Protein AF-A0A7J8G0J1-F1 (afdb_monomer)

Foldseek 3Di:
DDDDDDDDPPPVVVVVVVVVVVVVVVVVVVVVCVVVVVVVVVVVVVVVVVVVVVVVVVVVVVVVVVVVVVVVVVVVVVVVVVVVVVVVVVVVVVVVVVVVVVVVVVVVVVVVVVVVVVVVVVVVVVVVVVVVVVVVVVVVVVVVVVVVVVVVVVVVVVVCVVVVVVCVVPDDDDDDDDDDDDPDPDWDKDKDWDFDDDPRDTPDIDIDIDTDDDDDPDDDDD

Organism: Molossus molossus (NCBI:txid27622)

Secondary structure (DSSP, 8-state):
----------HHHHHHHHHHHHHHHHHHHHHHHHHHHHHHHHHHHHHHHHHHHHHHHHHHHHHHHHHHHHHHHHHHHHHHHHHHHHHHHHHHHHHHHHHHHHHHHHHHHHHHHHHHHHHHHHHHHHHHHHHHHHHHHHHHHHHHHHHHHHHHHHHHHHHHHHHHHHHTS----PPPP-PPPP------EEEEEEEEEETTEEEEEEEEEEE-----------

Structure (mmCIF, N/CA/C/O backbone):
data_AF-A0A7J8G0J1-F1
#
_entry.id   AF-A0A7J8G0J1-F1
#
loop_
_atom_site.group_PDB
_atom_site.id
_atom_site.type_symbol
_atom_site.label_atom_id
_atom_site.label_alt_id
_atom_site.label_comp_id
_atom_site.label_asym_id
_atom_site.label_entity_id
_atom_site.label_seq_id
_atom_site.pdbx_PDB_ins_code
_atom_site.Cartn_x
_atom_site.Cartn_y
_atom_site.Cartn_z
_atom_site.occupancy
_atom_site.B_iso_or_equiv
_atom_site.auth_seq_id
_atom_site.auth_comp_id
_atom_site.auth_asym_id
_atom_site.auth_atom_id
_atom_site.pdbx_PDB_model_num
ATOM 1 N N . MET A 1 1 ? -85.995 9.131 123.105 1.00 37.47 1 MET A N 1
ATOM 2 C CA . MET A 1 1 ? -85.412 7.835 122.696 1.00 37.47 1 MET A CA 1
ATOM 3 C C . MET A 1 1 ? -84.127 8.1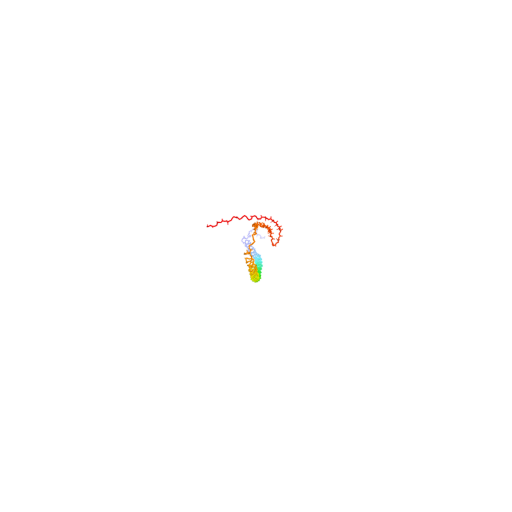39 121.931 1.00 37.47 1 MET A C 1
ATOM 5 O O . MET A 1 1 ? -84.217 8.8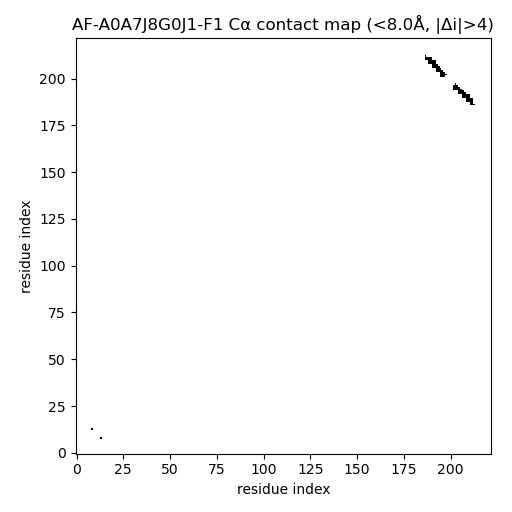74 120.963 1.00 37.47 1 MET A O 1
ATOM 9 N N . CYS A 1 2 ? -82.982 7.711 122.488 1.00 35.28 2 CYS A N 1
ATOM 10 C CA . CYS A 1 2 ? -81.572 7.755 122.026 1.00 35.28 2 CYS A CA 1
ATOM 11 C C . CYS A 1 2 ? -81.204 8.802 120.945 1.00 35.28 2 CYS A C 1
ATOM 13 O O . CYS A 1 2 ? -81.575 8.645 119.792 1.00 35.28 2 CYS A O 1
ATOM 15 N N . ALA A 1 3 ? -80.580 9.948 121.242 1.00 38.44 3 ALA A N 1
ATOM 16 C CA . ALA A 1 3 ? -79.236 10.185 121.807 1.00 38.44 3 ALA A CA 1
ATOM 17 C C . ALA A 1 3 ? -78.079 9.699 120.907 1.00 38.44 3 ALA A C 1
ATOM 19 O O . ALA A 1 3 ? -77.829 8.502 120.849 1.00 38.44 3 ALA A O 1
ATOM 20 N N . ALA A 1 4 ? -77.398 10.655 120.256 1.00 41.34 4 ALA A N 1
ATOM 21 C CA . ALA A 1 4 ? -75.957 10.721 119.933 1.00 41.34 4 ALA A CA 1
ATOM 22 C C . ALA A 1 4 ? -75.743 11.588 118.678 1.00 41.34 4 ALA A C 1
ATOM 24 O O . ALA A 1 4 ? -75.351 11.124 117.612 1.00 41.34 4 ALA A O 1
ATOM 25 N N . ASN A 1 5 ? -76.044 12.879 118.818 1.00 49.56 5 ASN A N 1
ATOM 26 C CA . ASN A 1 5 ? -75.556 13.899 117.906 1.00 49.56 5 ASN A CA 1
ATOM 27 C C . ASN A 1 5 ? -74.146 14.242 118.392 1.00 49.56 5 ASN A C 1
ATOM 29 O O . ASN A 1 5 ? -74.006 14.897 119.420 1.00 49.56 5 ASN A O 1
ATOM 33 N N . SER A 1 6 ? -73.143 13.668 117.733 1.00 47.25 6 SER A N 1
ATOM 34 C CA . SER A 1 6 ? -71.712 13.988 117.781 1.00 47.25 6 SER A CA 1
ATOM 35 C C . SER A 1 6 ? -70.915 12.700 117.628 1.00 47.25 6 SER A C 1
ATOM 37 O O . SER A 1 6 ? -71.212 11.681 118.254 1.00 47.25 6 SER A O 1
ATOM 39 N N . THR A 1 7 ? -69.784 12.863 116.951 1.00 41.44 7 THR A N 1
ATOM 40 C CA . THR A 1 7 ? -68.557 12.079 117.092 1.00 41.44 7 THR A CA 1
ATOM 41 C C . THR A 1 7 ? -68.361 11.029 116.004 1.00 41.44 7 THR A C 1
ATOM 43 O O . THR A 1 7 ? -68.908 9.933 116.028 1.00 41.44 7 THR A O 1
ATOM 46 N N . PHE A 1 8 ? -67.432 11.387 115.119 1.00 38.06 8 PHE A N 1
ATOM 47 C CA . PHE A 1 8 ? -66.506 10.470 114.478 1.00 38.06 8 PHE A CA 1
ATOM 48 C C . PHE A 1 8 ? -67.105 9.590 113.375 1.00 38.06 8 PHE A C 1
ATOM 50 O O . PHE A 1 8 ? -67.318 8.390 113.536 1.00 38.06 8 PHE A O 1
ATOM 57 N N . CYS A 1 9 ? -67.090 10.126 112.150 1.00 46.53 9 CYS A N 1
ATOM 58 C CA . CYS A 1 9 ? -66.327 9.375 111.155 1.00 46.53 9 CYS A CA 1
ATOM 59 C C . CYS A 1 9 ? -64.947 9.153 111.775 1.00 46.53 9 CYS A C 1
ATOM 61 O O . CYS A 1 9 ? -64.208 10.115 111.963 1.00 46.53 9 CYS A O 1
ATOM 63 N N . CYS A 1 10 ? -64.641 7.927 112.214 1.00 42.62 10 CYS A N 1
ATOM 64 C CA . CYS A 1 10 ? -63.278 7.584 112.595 1.00 42.62 10 CYS A CA 1
ATOM 65 C C . CYS A 1 10 ? -62.396 8.033 111.420 1.00 42.62 10 CYS A C 1
ATOM 67 O O . CYS A 1 10 ? -62.616 7.492 110.331 1.00 42.62 10 CYS A O 1
AT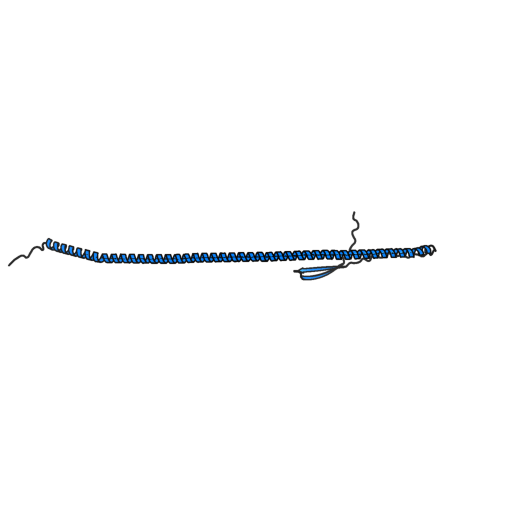OM 69 N N . PRO A 1 11 ? -61.462 8.988 111.598 1.00 54.91 11 PRO A N 1
ATOM 70 C CA . PRO A 1 11 ? -60.628 9.468 110.496 1.00 54.91 11 PRO A CA 1
ATOM 71 C C . PRO A 1 11 ? -59.992 8.275 109.779 1.00 54.91 11 PRO A C 1
ATOM 73 O O . PRO A 1 11 ? -60.150 8.113 108.577 1.00 54.91 11 PRO A O 1
ATOM 76 N N . GLY A 1 12 ? -59.512 7.303 110.562 1.00 56.78 12 GLY A N 1
ATOM 77 C CA . GLY A 1 12 ? -58.958 6.052 110.055 1.00 56.78 12 GLY A CA 1
ATOM 78 C C . GLY A 1 12 ? -59.911 5.161 109.239 1.00 56.78 12 GLY A C 1
ATOM 79 O O . GLY A 1 12 ? -59.434 4.429 108.390 1.00 56.78 12 GLY A O 1
ATOM 80 N N . ARG A 1 13 ? -61.245 5.185 109.421 1.00 61.88 13 ARG A N 1
ATOM 81 C CA . ARG A 1 13 ? -62.178 4.367 108.600 1.00 61.88 13 ARG A CA 1
ATOM 82 C C . ARG A 1 13 ? -62.492 5.035 107.257 1.00 61.88 13 ARG A C 1
ATOM 84 O O . ARG A 1 13 ? -62.821 4.340 106.296 1.00 61.88 13 ARG A O 1
ATOM 91 N N . GLN A 1 14 ? -62.439 6.363 107.204 1.00 63.12 14 GLN A N 1
ATOM 92 C CA . GLN A 1 14 ? -62.589 7.114 105.961 1.00 63.12 14 GLN A CA 1
ATOM 93 C C . GLN A 1 14 ? -61.277 7.089 105.178 1.00 63.12 14 GLN A C 1
ATOM 95 O O . GLN A 1 14 ? -61.285 6.678 104.028 1.00 63.12 14 GLN A O 1
ATOM 100 N N . GLU A 1 15 ? -60.148 7.301 105.854 1.00 69.38 15 GLU A N 1
ATOM 101 C CA . GLU A 1 15 ? -58.805 7.133 105.292 1.00 69.38 15 GLU A CA 1
ATOM 102 C C . GLU A 1 15 ? -58.555 5.707 104.784 1.00 69.38 15 GLU A C 1
ATOM 104 O O . GLU A 1 15 ? -57.988 5.547 103.713 1.00 69.38 15 GLU A O 1
ATOM 109 N N . LEU A 1 16 ? -59.025 4.658 105.478 1.00 71.19 16 LEU A N 1
ATOM 110 C CA . LEU A 1 16 ? -58.933 3.278 104.975 1.00 71.19 16 LEU A CA 1
ATOM 111 C C . LEU A 1 16 ? -59.753 3.058 103.698 1.00 71.19 16 LEU A C 1
ATOM 113 O O . LEU A 1 16 ? -59.307 2.326 102.821 1.00 71.19 16 LEU A O 1
ATOM 117 N N . ARG A 1 17 ? -60.932 3.681 103.573 1.00 74.88 17 ARG A N 1
ATOM 118 C CA . ARG A 1 17 ? -61.727 3.614 102.337 1.00 74.88 17 ARG A CA 1
ATOM 119 C C . ARG A 1 17 ? -61.088 4.416 101.216 1.00 74.88 17 ARG A C 1
ATOM 121 O O . ARG A 1 17 ? -61.026 3.917 100.103 1.00 74.88 17 ARG A O 1
ATOM 128 N N . ASP A 1 18 ? -60.586 5.604 101.512 1.00 77.12 18 ASP A N 1
ATOM 129 C CA . ASP A 1 18 ? -59.933 6.461 100.529 1.00 77.12 18 ASP A CA 1
ATOM 130 C C . ASP A 1 18 ? -58.615 5.835 100.051 1.00 77.12 18 ASP A C 1
ATOM 132 O O . ASP A 1 18 ? -58.328 5.859 98.860 1.00 77.12 18 ASP A O 1
ATOM 136 N N . LEU A 1 19 ? -57.856 5.178 100.939 1.00 77.62 19 LEU A N 1
ATOM 137 C CA . LEU A 1 19 ? -56.681 4.371 100.590 1.00 77.62 19 LEU A CA 1
ATOM 138 C C . LEU A 1 19 ? -57.053 3.127 99.779 1.00 77.62 19 LEU A C 1
ATOM 140 O O . LEU A 1 19 ? -56.333 2.781 98.846 1.00 77.62 19 LEU A O 1
ATOM 144 N N . GLN A 1 20 ? -58.166 2.466 100.102 1.00 77.81 20 GLN A N 1
ATOM 145 C CA . GLN A 1 20 ? -58.636 1.298 99.359 1.00 77.81 20 GLN A CA 1
ATOM 146 C C . GLN A 1 20 ? -59.113 1.676 97.949 1.00 77.81 20 GLN A C 1
ATOM 148 O O . GLN A 1 20 ? -58.714 1.029 96.988 1.00 77.81 20 GLN A O 1
ATOM 153 N N . VAL A 1 21 ? -59.849 2.781 97.807 1.00 80.75 21 VAL A N 1
ATOM 154 C CA . VAL A 1 21 ? -60.240 3.355 96.509 1.00 80.75 21 VAL A CA 1
ATOM 155 C C . VAL A 1 21 ? -59.020 3.873 95.744 1.00 80.75 21 VAL A C 1
ATOM 157 O O . VAL A 1 21 ? -58.945 3.690 94.534 1.00 80.75 21 VAL A O 1
ATOM 160 N N . ASN A 1 22 ? -58.025 4.464 96.414 1.00 79.75 22 ASN A N 1
ATOM 161 C CA . ASN A 1 22 ? -56.767 4.842 95.763 1.00 79.75 22 ASN A CA 1
ATOM 162 C C . ASN A 1 22 ? -55.974 3.625 95.276 1.00 79.75 22 ASN A C 1
ATOM 164 O O . ASN A 1 22 ? -55.383 3.698 94.203 1.00 79.75 22 ASN A O 1
ATOM 168 N N . MET A 1 23 ? -55.952 2.517 96.024 1.00 76.25 23 MET A N 1
ATOM 169 C CA . MET A 1 23 ? -55.319 1.271 95.577 1.00 76.25 23 MET A CA 1
ATOM 170 C C . MET A 1 23 ? -56.063 0.641 94.399 1.00 76.25 23 MET A C 1
ATOM 172 O O . MET A 1 23 ? -55.418 0.206 93.449 1.00 76.25 23 MET A O 1
ATOM 176 N N . GLU A 1 24 ? -57.397 0.613 94.434 1.00 75.38 24 GLU A N 1
ATOM 177 C CA . GLU A 1 24 ? -58.220 0.119 93.324 1.00 75.38 24 GLU A CA 1
ATOM 178 C C . GLU A 1 24 ? -58.044 1.001 92.078 1.00 75.38 24 GLU A C 1
ATOM 180 O O . GLU A 1 24 ? -57.792 0.483 90.994 1.00 75.38 24 GLU A O 1
ATOM 185 N N . ASN A 1 25 ? -58.044 2.329 92.227 1.00 76.75 25 ASN A N 1
ATOM 186 C CA . ASN A 1 25 ? -57.771 3.259 91.128 1.00 76.75 25 ASN A CA 1
ATOM 187 C C . ASN A 1 25 ? -56.332 3.151 90.604 1.00 76.75 25 ASN A C 1
ATOM 189 O O . ASN A 1 25 ? -56.129 3.252 89.397 1.00 76.75 25 ASN A O 1
ATOM 193 N N . GLN A 1 26 ? -55.334 2.921 91.466 1.00 74.19 26 GLN A N 1
ATOM 194 C CA . GLN A 1 26 ? -53.960 2.656 91.021 1.00 74.19 26 GLN A CA 1
ATOM 195 C C . GLN A 1 26 ? -53.852 1.328 90.271 1.00 74.19 26 GLN A C 1
ATOM 197 O O . GLN A 1 26 ? -53.158 1.277 89.260 1.00 74.19 26 GLN A O 1
ATOM 202 N N . GLN A 1 27 ? -54.546 0.272 90.710 1.00 69.12 27 GLN A N 1
ATOM 203 C CA . GLN A 1 27 ? -54.593 -0.996 89.975 1.00 69.12 27 GLN A CA 1
ATOM 204 C C . GLN A 1 27 ? -55.281 -0.843 88.618 1.00 69.12 27 GLN A C 1
ATOM 206 O O . GLN A 1 27 ? -54.758 -1.332 87.621 1.00 69.12 27 GLN A O 1
ATOM 211 N N . VAL A 1 28 ? -56.411 -0.134 88.550 1.00 70.81 28 VAL A N 1
ATOM 212 C CA . VAL A 1 28 ? -57.113 0.127 87.284 1.00 70.81 28 VAL A CA 1
ATOM 213 C C . VAL A 1 28 ? -56.253 0.983 86.352 1.00 70.81 28 VAL A C 1
ATOM 215 O O . VAL A 1 28 ? -56.099 0.620 85.191 1.00 70.81 28 VAL A O 1
ATOM 218 N N . GLN A 1 29 ? -55.596 2.035 86.854 1.00 66.25 29 GLN A N 1
ATOM 219 C CA . GLN A 1 29 ? -54.656 2.833 86.057 1.00 66.25 29 GLN A CA 1
ATOM 220 C C . GLN A 1 29 ? -53.461 2.011 85.571 1.00 66.25 29 GLN A C 1
ATOM 222 O O . GLN A 1 29 ? -53.067 2.149 84.420 1.00 66.25 29 GLN A O 1
ATOM 227 N N . GLN A 1 30 ? -52.885 1.136 86.397 1.00 63.84 30 GLN A N 1
ATOM 228 C CA . GLN A 1 30 ? -51.785 0.269 85.964 1.00 63.84 30 GLN A CA 1
ATOM 229 C C . GLN A 1 30 ? -52.225 -0.715 84.875 1.00 63.84 30 GLN A C 1
ATOM 231 O O . GLN A 1 30 ? -51.492 -0.914 83.909 1.00 63.84 30 GLN A O 1
ATOM 236 N N . VAL A 1 31 ? -53.426 -1.290 84.988 1.00 65.81 31 VAL A N 1
ATOM 237 C CA . VAL A 1 31 ? -53.975 -2.215 83.986 1.00 65.81 31 VAL A CA 1
ATOM 238 C C . VAL A 1 31 ? -54.347 -1.487 82.692 1.00 65.81 31 VAL A C 1
ATOM 240 O O . VAL A 1 31 ? -54.044 -1.996 81.617 1.00 65.81 31 VAL A O 1
ATOM 243 N N . GLU A 1 32 ? -54.942 -0.294 82.757 1.00 60.81 32 GLU A N 1
ATOM 244 C CA . GLU A 1 32 ? -55.257 0.521 81.574 1.00 60.81 32 GLU A CA 1
ATOM 245 C C . GLU A 1 32 ? -53.994 1.037 80.875 1.00 60.81 32 GLU A C 1
ATOM 247 O O . GLU A 1 32 ? -53.902 0.985 79.647 1.00 60.81 32 GLU A O 1
ATOM 252 N N . VAL A 1 33 ? -52.985 1.474 81.632 1.00 64.44 33 VAL A N 1
ATOM 253 C CA . VAL A 1 33 ? -51.685 1.889 81.086 1.00 64.44 33 VAL A CA 1
ATOM 254 C C . VAL A 1 33 ? -50.960 0.692 80.466 1.00 64.44 33 VAL A C 1
ATOM 256 O O . VAL A 1 33 ? -50.474 0.790 79.343 1.00 64.44 33 VAL A O 1
ATOM 259 N N . GLU A 1 34 ? -50.942 -0.481 81.104 1.00 60.62 34 GLU A N 1
ATOM 260 C CA . GLU A 1 34 ? -50.378 -1.680 80.473 1.00 60.62 34 GLU A CA 1
ATOM 261 C C . GLU A 1 34 ? -51.163 -2.136 79.232 1.00 60.62 34 GLU A C 1
ATOM 263 O O . GLU A 1 34 ? -50.556 -2.601 78.263 1.00 60.62 34 GLU A O 1
ATOM 268 N N . ALA A 1 35 ? -52.493 -2.016 79.242 1.00 62.53 35 ALA A N 1
ATOM 269 C CA . ALA A 1 35 ? -53.356 -2.406 78.129 1.00 62.53 35 ALA A CA 1
ATOM 270 C C . ALA A 1 35 ? -53.255 -1.455 76.927 1.00 62.53 35 ALA A C 1
ATOM 272 O O . ALA A 1 35 ? -53.504 -1.887 75.804 1.00 62.53 35 ALA A O 1
ATOM 273 N N . THR A 1 36 ? -52.864 -0.194 77.135 1.00 62.59 36 THR A N 1
ATOM 274 C CA . THR A 1 36 ? -52.710 0.825 76.079 1.00 62.59 36 THR A CA 1
ATOM 275 C C . THR A 1 36 ? -51.271 0.947 75.565 1.00 62.59 36 THR A C 1
ATOM 277 O O . THR A 1 36 ? -51.066 1.057 74.358 1.00 62.59 36 THR A O 1
ATOM 280 N N . VAL A 1 37 ? -50.261 0.804 76.429 1.00 69.81 37 VAL A N 1
ATOM 281 C CA . VAL A 1 37 ? -48.837 0.903 76.047 1.00 69.81 37 VAL A CA 1
ATOM 282 C C . VAL A 1 37 ? -48.356 -0.321 75.251 1.00 69.81 37 VAL A C 1
ATOM 284 O O . VAL A 1 37 ? -47.585 -0.187 74.299 1.00 69.81 37 VAL A O 1
ATOM 287 N N . LYS A 1 38 ? -48.822 -1.535 75.584 1.00 70.38 38 LYS A N 1
ATOM 288 C CA . LYS A 1 38 ? -48.465 -2.771 74.852 1.00 70.38 38 LYS A CA 1
ATOM 289 C C . LYS A 1 38 ? -48.865 -2.744 73.360 1.00 70.38 38 LYS A C 1
ATOM 291 O O . LYS A 1 38 ? -48.012 -3.068 72.523 1.00 70.38 38 LYS A O 1
ATOM 296 N N . PRO A 1 39 ? -50.103 -2.379 72.969 1.00 76.56 39 PRO A N 1
ATOM 297 C CA . PRO A 1 39 ? -50.481 -2.298 71.557 1.00 76.56 39 PRO A CA 1
ATOM 298 C C . PRO A 1 39 ? -49.796 -1.144 70.812 1.00 76.56 39 PRO A C 1
ATOM 300 O O . PRO A 1 39 ? -49.474 -1.318 69.636 1.00 76.56 39 PRO A O 1
ATOM 303 N N . GLU A 1 40 ? -49.509 -0.021 71.478 1.00 80.94 40 GLU A N 1
ATOM 304 C CA . GLU A 1 40 ? -48.803 1.123 70.883 1.00 80.94 40 GLU A CA 1
ATOM 305 C C . GLU A 1 40 ? -47.335 0.790 70.561 1.00 80.94 40 GLU A C 1
ATOM 307 O O . GLU A 1 40 ? -46.885 0.984 69.430 1.00 80.94 40 GLU A O 1
ATOM 312 N N . LEU A 1 41 ? -46.610 0.160 71.493 1.00 87.88 41 LEU A N 1
ATOM 313 C CA . LEU A 1 41 ? -45.246 -0.329 71.249 1.00 87.88 41 LEU A CA 1
ATOM 314 C C . LEU A 1 41 ? -45.208 -1.365 70.114 1.00 87.88 41 LEU A C 1
ATOM 316 O O . LEU A 1 41 ? -44.308 -1.362 69.274 1.00 87.88 41 LEU A O 1
ATOM 320 N N . THR A 1 42 ? -46.210 -2.244 70.060 1.00 89.69 42 THR A N 1
ATOM 321 C CA . THR A 1 42 ? -46.325 -3.258 69.003 1.00 89.69 42 THR A CA 1
ATOM 322 C C . THR A 1 42 ? -46.591 -2.627 67.630 1.00 89.69 42 THR A C 1
ATOM 324 O O . THR A 1 42 ? -46.139 -3.162 66.616 1.00 89.69 42 THR A O 1
ATOM 327 N N . ALA A 1 43 ? -47.315 -1.505 67.573 1.00 90.38 43 ALA A N 1
ATOM 328 C CA . ALA A 1 43 ? -47.511 -0.734 66.346 1.00 90.38 43 ALA A CA 1
ATOM 329 C C . ALA A 1 43 ? -46.211 -0.041 65.907 1.00 90.38 43 ALA A C 1
ATOM 331 O O . ALA A 1 43 ? -45.787 -0.234 64.771 1.00 90.38 43 ALA A O 1
ATOM 332 N N . ALA A 1 44 ? -45.511 0.637 66.822 1.00 92.75 44 ALA A N 1
ATOM 333 C CA . ALA A 1 44 ? -44.226 1.277 66.531 1.00 92.75 44 ALA A CA 1
ATOM 334 C C . ALA A 1 44 ? -43.165 0.278 66.024 1.00 92.75 44 ALA A C 1
ATOM 336 O O . ALA A 1 44 ? -42.451 0.556 65.062 1.00 92.75 44 ALA A O 1
ATOM 337 N N . LEU A 1 45 ? -43.088 -0.923 66.612 1.00 94.62 45 LEU A N 1
ATOM 338 C CA . LEU A 1 45 ? -42.190 -1.988 66.142 1.00 94.62 45 LEU A CA 1
ATOM 339 C C . LEU A 1 45 ? -42.559 -2.507 64.743 1.00 94.62 45 LEU A C 1
ATOM 341 O O . LEU A 1 45 ? -41.665 -2.821 63.954 1.00 94.62 45 LEU A O 1
ATOM 345 N N . ARG A 1 46 ? -43.858 -2.591 64.417 1.00 95.25 46 ARG A N 1
ATOM 346 C CA . ARG A 1 46 ? -44.325 -2.943 63.065 1.00 95.25 46 ARG A CA 1
ATOM 347 C C . ARG A 1 46 ? -43.942 -1.875 62.044 1.00 95.25 46 ARG A C 1
ATOM 349 O O . ARG A 1 46 ? -43.465 -2.234 60.972 1.00 95.25 46 ARG A O 1
ATOM 356 N N . ASP A 1 47 ? -44.074 -0.601 62.393 1.00 95.56 47 ASP A N 1
ATOM 357 C CA . ASP A 1 47 ? -43.706 0.507 61.509 1.00 95.56 47 ASP A CA 1
ATOM 358 C C . ASP A 1 47 ? -42.194 0.569 61.273 1.00 95.56 47 ASP A C 1
ATOM 360 O O . ASP A 1 47 ? -41.756 0.707 60.132 1.00 95.56 47 ASP A O 1
ATOM 364 N N . ILE A 1 48 ? -41.382 0.387 62.321 1.00 96.06 48 ILE A N 1
ATOM 365 C CA . ILE A 1 48 ? -39.920 0.282 62.192 1.00 96.06 48 ILE A CA 1
ATOM 366 C C . ILE A 1 48 ? -39.560 -0.882 61.264 1.00 96.06 48 ILE A C 1
ATOM 368 O O . ILE A 1 48 ? -38.747 -0.718 60.356 1.00 96.06 48 ILE A O 1
ATOM 372 N N . ARG A 1 49 ? -40.188 -2.049 61.447 1.00 96.81 49 ARG A N 1
ATOM 373 C CA . ARG A 1 49 ? -39.964 -3.209 60.578 1.00 96.81 49 ARG A CA 1
ATOM 374 C C . ARG A 1 49 ? -40.325 -2.910 59.122 1.00 96.81 49 ARG A C 1
ATOM 376 O O . ARG A 1 49 ? -39.515 -3.187 58.244 1.00 96.81 49 ARG A O 1
ATOM 383 N N . ALA A 1 50 ? -41.483 -2.303 58.869 1.00 96.75 50 ALA A N 1
ATOM 384 C CA . ALA A 1 50 ? -41.911 -1.931 57.523 1.00 96.75 50 ALA A CA 1
ATOM 385 C C . ALA A 1 50 ? -40.953 -0.917 56.869 1.00 96.75 50 ALA A C 1
ATOM 387 O O . ALA A 1 50 ? -40.641 -1.029 55.683 1.00 96.75 50 ALA A O 1
ATOM 388 N N . GLN A 1 51 ? -40.433 0.046 57.639 1.00 97.50 51 GLN A N 1
ATOM 389 C CA . GLN A 1 51 ? -39.412 0.979 57.157 1.00 97.50 51 GLN A CA 1
ATOM 390 C C . GLN A 1 51 ? -38.112 0.259 56.790 1.00 97.50 51 GLN A C 1
ATOM 392 O O . GLN A 1 51 ? -37.568 0.509 55.716 1.00 97.50 51 GLN A O 1
ATOM 397 N N . TYR A 1 52 ? -37.637 -0.666 57.628 1.00 98.00 52 TYR A N 1
ATOM 398 C CA . TYR A 1 52 ? -36.448 -1.466 57.324 1.00 98.00 52 TYR A CA 1
ATOM 399 C C . TYR A 1 52 ? -36.635 -2.340 56.084 1.00 98.00 52 TYR A C 1
ATOM 401 O O . TYR A 1 52 ? -35.744 -2.386 55.241 1.00 98.00 52 TYR A O 1
ATOM 409 N N . GLU A 1 53 ? -37.784 -2.999 55.945 1.00 97.38 53 GLU A N 1
ATOM 410 C CA . GLU A 1 53 ? -38.106 -3.812 54.769 1.00 97.38 53 GLU A CA 1
ATOM 411 C C . GLU A 1 53 ? -38.150 -2.950 53.495 1.00 97.38 53 GLU A C 1
ATOM 413 O O . GLU A 1 53 ? -37.583 -3.333 52.473 1.00 97.38 53 GLU A O 1
ATOM 418 N N . SER A 1 54 ? -38.722 -1.744 53.571 1.00 98.00 54 SER A N 1
ATOM 419 C CA . SER A 1 54 ? -38.726 -0.771 52.469 1.00 98.00 54 SER A CA 1
ATOM 420 C C . SER A 1 54 ? -37.316 -0.308 52.093 1.00 98.00 54 SER A C 1
ATOM 422 O O . SER A 1 54 ? -36.967 -0.287 50.913 1.00 98.00 54 SER A O 1
ATOM 424 N N . ILE A 1 55 ? -36.476 0.021 53.079 1.00 97.31 55 ILE A N 1
ATOM 425 C CA . ILE A 1 55 ? -35.079 0.419 52.848 1.00 97.31 55 ILE A CA 1
ATOM 426 C C . ILE A 1 55 ? -34.279 -0.743 52.250 1.00 97.31 55 ILE A C 1
ATOM 428 O O . ILE A 1 55 ? -33.524 -0.539 51.304 1.00 97.31 55 ILE A O 1
ATOM 432 N N . ALA A 1 56 ? -34.453 -1.963 52.758 1.00 98.06 56 ALA A N 1
ATOM 433 C CA . ALA A 1 56 ? -33.782 -3.147 52.233 1.00 98.06 56 ALA A CA 1
ATOM 434 C C . ALA A 1 56 ? -34.188 -3.433 50.778 1.00 98.06 56 ALA A C 1
ATOM 436 O O . ALA A 1 56 ? -33.320 -3.701 49.949 1.00 98.06 56 ALA A O 1
ATOM 437 N N . ALA A 1 57 ? -35.480 -3.317 50.454 1.00 97.88 57 ALA A N 1
ATOM 438 C CA . ALA A 1 57 ? -35.979 -3.475 49.091 1.00 97.88 57 ALA A CA 1
ATOM 439 C C . ALA A 1 57 ? -35.415 -2.405 48.142 1.00 97.88 57 ALA A C 1
ATOM 441 O O . ALA A 1 57 ? -34.960 -2.741 47.050 1.00 97.88 57 ALA A O 1
ATOM 442 N N . LYS A 1 58 ? -35.378 -1.136 48.573 1.00 98.19 58 LYS A N 1
ATOM 443 C CA . LYS A 1 58 ? -34.775 -0.039 47.797 1.00 98.19 58 LYS A CA 1
ATOM 444 C C . LYS A 1 58 ? -33.283 -0.252 47.568 1.00 98.19 58 LYS A C 1
ATOM 446 O O . LYS A 1 58 ? -32.845 -0.203 46.428 1.00 98.19 58 LYS A O 1
ATOM 451 N N . ASN A 1 59 ? -32.525 -0.581 48.615 1.00 97.81 59 ASN A N 1
ATOM 452 C CA . ASN A 1 59 ? -31.095 -0.877 48.498 1.00 97.81 59 ASN A CA 1
ATOM 453 C C . ASN A 1 59 ? -30.825 -2.039 47.531 1.00 97.81 59 ASN A C 1
ATOM 455 O O . ASN A 1 59 ? -29.858 -1.991 46.774 1.00 97.81 59 ASN A O 1
ATOM 459 N N . LEU A 1 60 ? -31.666 -3.081 47.542 1.00 98.25 60 LEU A N 1
ATOM 460 C CA . LEU A 1 60 ? -31.540 -4.196 46.604 1.00 98.25 60 LEU A CA 1
ATOM 461 C C . LEU A 1 60 ? -31.797 -3.746 45.160 1.00 98.25 60 LEU A C 1
ATOM 463 O O . LEU A 1 60 ? -31.001 -4.065 44.279 1.00 98.25 60 LEU A O 1
ATOM 467 N N . GLN A 1 61 ? -32.868 -2.985 44.923 1.00 98.31 61 GLN A N 1
ATOM 468 C CA . GLN A 1 61 ? -33.194 -2.461 43.597 1.00 98.31 61 GLN A CA 1
ATOM 469 C C . GLN A 1 61 ? -32.093 -1.529 43.071 1.00 98.31 61 GLN A C 1
ATOM 471 O O . GLN A 1 61 ? -31.643 -1.692 41.939 1.00 98.31 61 GLN A O 1
ATOM 476 N N . GLU A 1 62 ? -31.618 -0.597 43.897 1.00 98.25 62 GLU A N 1
ATOM 477 C CA . GLU A 1 62 ? -30.530 0.321 43.549 1.00 98.25 62 GLU A CA 1
ATOM 478 C C . GLU A 1 62 ? -29.241 -0.443 43.224 1.00 98.25 62 GLU A C 1
ATOM 480 O O . GLU A 1 62 ? -28.572 -0.134 42.238 1.00 98.25 62 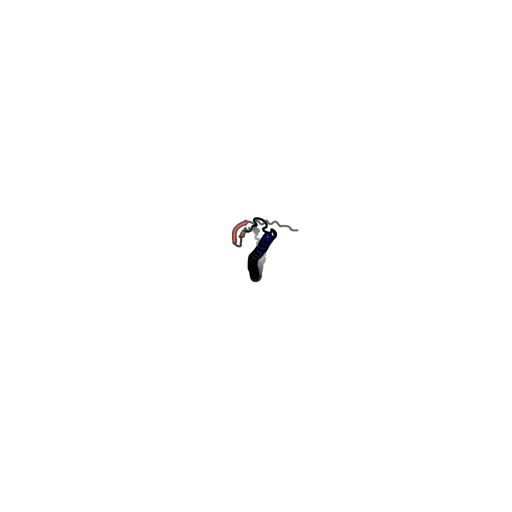GLU A O 1
ATOM 485 N N . ALA A 1 63 ? -28.912 -1.485 43.995 1.00 98.19 63 ALA A N 1
ATOM 486 C CA . ALA A 1 63 ? -27.770 -2.342 43.703 1.00 98.19 63 ALA A CA 1
ATOM 487 C C . ALA A 1 63 ? -27.941 -3.077 42.366 1.00 98.19 63 ALA A C 1
ATOM 489 O O . ALA A 1 63 ? -27.010 -3.101 41.562 1.00 98.19 63 ALA A O 1
ATOM 490 N N . GLU A 1 64 ? -29.114 -3.652 42.090 1.00 98.25 64 GLU A N 1
ATOM 491 C CA . GLU A 1 64 ? -29.388 -4.311 40.810 1.00 98.25 64 GLU A CA 1
ATOM 492 C C . GLU A 1 64 ? -29.282 -3.355 39.622 1.00 98.25 64 GLU A C 1
ATOM 494 O O . GLU A 1 64 ? -28.673 -3.701 38.610 1.00 98.25 64 GLU A O 1
ATOM 499 N N . GLU A 1 65 ? -29.877 -2.168 39.719 1.00 98.38 65 GLU A N 1
ATOM 500 C CA . GLU A 1 65 ? -29.815 -1.141 38.678 1.00 98.38 65 GLU A CA 1
ATOM 501 C C . GLU A 1 65 ? -28.375 -0.676 38.456 1.00 98.38 65 GLU A C 1
ATOM 503 O O . GLU A 1 65 ? -27.917 -0.602 37.312 1.00 98.38 65 GLU A O 1
ATOM 508 N N . TRP A 1 66 ? -27.625 -0.467 39.539 1.00 98.25 66 TRP A N 1
ATOM 509 C CA . TRP A 1 66 ? -26.211 -0.121 39.475 1.00 98.25 66 TRP A CA 1
ATOM 510 C C . TRP A 1 66 ? -25.384 -1.216 38.792 1.00 98.25 66 TRP A C 1
ATOM 512 O O . TRP A 1 66 ? -24.606 -0.922 37.882 1.00 98.25 66 TRP A O 1
ATOM 522 N N . TYR A 1 67 ? -25.586 -2.488 39.156 1.00 98.44 67 TYR A N 1
ATOM 523 C CA . TYR A 1 67 ? -24.902 -3.615 38.516 1.00 98.44 67 TYR A CA 1
ATOM 524 C C . TYR A 1 67 ? -25.291 -3.768 37.044 1.00 98.44 67 TYR A C 1
ATOM 526 O O . TYR A 1 67 ? -24.412 -4.004 36.214 1.00 98.44 67 TYR A O 1
ATOM 534 N N . LYS A 1 68 ? -26.573 -3.602 36.694 1.00 98.62 68 LYS A N 1
ATOM 535 C CA . LYS A 1 68 ? -27.050 -3.637 35.301 1.00 98.62 68 LYS A CA 1
ATOM 536 C C . LYS A 1 68 ? -26.392 -2.539 34.472 1.00 98.62 68 LYS A C 1
ATOM 538 O O . LYS A 1 68 ? -25.858 -2.837 33.407 1.00 98.62 68 LYS A O 1
ATOM 543 N N . SER A 1 69 ? -26.364 -1.304 34.979 1.00 98.56 69 SER A N 1
ATOM 544 C CA . SER A 1 69 ? -25.686 -0.186 34.315 1.00 98.56 69 SER A CA 1
ATOM 545 C C . SER A 1 69 ? -24.195 -0.467 34.156 1.00 98.56 69 SER A C 1
ATOM 547 O O . SER A 1 69 ? -23.654 -0.331 33.063 1.00 98.56 69 SER A O 1
ATOM 549 N N . LYS A 1 70 ? -23.525 -0.938 35.217 1.00 98.56 70 LYS A N 1
ATOM 550 C CA . LYS A 1 70 ? -22.087 -1.215 35.170 1.00 98.56 70 LYS A CA 1
ATOM 551 C C . LYS A 1 70 ? -21.743 -2.327 34.184 1.00 98.56 70 LYS A C 1
ATOM 553 O O . LYS A 1 70 ? -20.731 -2.245 33.489 1.00 98.56 70 LYS A O 1
ATOM 558 N N . TYR A 1 71 ? -22.575 -3.362 34.127 1.00 98.50 71 TYR A N 1
ATOM 559 C CA . TYR A 1 71 ? -22.427 -4.442 33.165 1.00 98.50 71 TYR A CA 1
ATOM 560 C C . TYR A 1 71 ? -22.633 -3.947 31.732 1.00 98.50 71 TYR A C 1
ATOM 562 O O . TYR A 1 71 ? -21.824 -4.274 30.865 1.00 98.50 71 TYR A O 1
ATOM 570 N N . ALA A 1 72 ? -23.662 -3.128 31.493 1.00 98.56 72 ALA A N 1
ATOM 571 C CA . ALA A 1 72 ? -23.908 -2.521 30.189 1.00 98.56 72 ALA A CA 1
ATOM 572 C C . ALA A 1 72 ? -22.709 -1.676 29.731 1.00 98.56 72 ALA A C 1
ATOM 574 O O . ALA A 1 72 ? -22.207 -1.892 28.632 1.00 98.56 72 ALA A O 1
ATOM 575 N N . ASP A 1 73 ? -22.163 -0.819 30.600 1.00 98.44 73 ASP A N 1
ATOM 576 C CA . ASP A 1 73 ? -20.988 0.004 30.288 1.00 98.44 73 ASP A CA 1
ATOM 577 C C . ASP A 1 73 ? -19.762 -0.841 29.912 1.00 98.44 73 ASP A C 1
ATOM 579 O O . ASP A 1 73 ? -19.048 -0.534 28.953 1.00 98.44 73 ASP A O 1
ATOM 583 N N . LEU A 1 74 ? -19.502 -1.915 30.667 1.00 98.50 74 LEU A N 1
ATOM 584 C CA . LEU A 1 74 ? -18.387 -2.826 30.399 1.00 98.50 74 LEU A CA 1
ATOM 585 C C . LEU A 1 74 ? -18.592 -3.609 29.099 1.00 98.50 74 LEU A C 1
ATOM 587 O O . LEU A 1 74 ? -17.642 -3.771 28.333 1.00 98.50 74 LEU A O 1
ATOM 591 N N . SER A 1 75 ? -19.816 -4.071 28.838 1.00 98.44 75 SER A N 1
ATOM 592 C CA . SER A 1 75 ? -20.168 -4.777 27.604 1.00 98.44 75 SER A CA 1
ATOM 593 C C . SER A 1 75 ? -20.005 -3.868 26.388 1.00 98.44 75 SER A C 1
ATOM 595 O O . SER A 1 75 ? -19.337 -4.231 25.420 1.00 98.44 75 SER A O 1
ATOM 597 N N . ASP A 1 76 ? -20.509 -2.640 26.472 1.00 98.62 76 ASP A N 1
ATOM 598 C CA . ASP A 1 76 ? -20.362 -1.631 25.433 1.00 98.62 76 ASP A CA 1
ATOM 599 C C . ASP A 1 76 ? -18.893 -1.268 25.187 1.00 98.62 76 ASP A C 1
ATOM 601 O O . ASP A 1 76 ? -18.459 -1.154 24.039 1.00 98.62 76 ASP A O 1
ATOM 605 N N . ALA A 1 77 ? -18.099 -1.095 26.247 1.00 98.38 77 ALA A N 1
ATOM 606 C CA . ALA A 1 77 ? -16.668 -0.834 26.125 1.00 98.38 77 ALA A CA 1
ATOM 607 C C . ALA A 1 77 ? -15.928 -2.001 25.448 1.00 98.38 77 ALA A C 1
ATOM 609 O O . ALA A 1 77 ? -15.098 -1.766 24.566 1.00 98.38 77 ALA A O 1
ATOM 610 N N . ALA A 1 78 ? -16.256 -3.247 25.803 1.00 98.62 78 ALA A N 1
ATOM 611 C CA . ALA A 1 78 ? -15.700 -4.434 25.161 1.00 98.62 78 ALA A CA 1
ATOM 612 C C . ALA A 1 78 ? -16.078 -4.501 23.673 1.00 98.62 78 ALA A C 1
ATOM 614 O O . ALA A 1 78 ? -15.208 -4.720 22.831 1.00 98.62 78 ALA A O 1
ATOM 615 N N . ASN A 1 79 ? -17.340 -4.229 23.329 1.00 98.50 79 ASN A N 1
ATOM 616 C CA . ASN A 1 79 ? -17.813 -4.201 21.943 1.00 98.50 79 ASN A CA 1
ATOM 617 C C . ASN A 1 79 ? -17.096 -3.124 21.116 1.00 98.50 79 ASN A C 1
ATOM 619 O O . ASN A 1 79 ? -16.637 -3.403 20.007 1.00 98.50 79 ASN A O 1
ATOM 623 N N . ARG A 1 80 ? -16.922 -1.913 21.665 1.00 98.56 80 ARG A N 1
ATOM 624 C CA . ARG A 1 80 ? -16.152 -0.840 21.009 1.00 98.56 80 ARG A CA 1
ATOM 625 C C . ARG A 1 80 ? -14.693 -1.237 20.796 1.00 98.56 80 ARG A C 1
ATOM 627 O O . ARG A 1 80 ? -14.148 -0.977 19.728 1.00 98.56 80 ARG A O 1
ATOM 634 N N . ASN A 1 81 ? -14.066 -1.886 21.778 1.00 98.50 81 ASN A N 1
ATOM 635 C CA . ASN A 1 81 ? -12.689 -2.363 21.648 1.00 98.50 81 ASN A CA 1
ATOM 636 C C . ASN A 1 81 ? -12.563 -3.453 20.570 1.00 98.50 81 ASN A C 1
ATOM 638 O O . ASN A 1 81 ? -11.664 -3.392 19.733 1.00 98.50 81 ASN A O 1
ATOM 642 N N . HIS A 1 82 ? -13.500 -4.405 20.538 1.00 98.69 82 HIS A N 1
ATOM 643 C CA . HIS A 1 82 ? -13.558 -5.437 19.504 1.00 98.69 82 HIS A CA 1
ATOM 644 C C . HIS A 1 82 ? -13.720 -4.847 18.102 1.00 98.69 82 HIS A C 1
ATOM 646 O O . HIS A 1 82 ? -13.015 -5.271 17.185 1.00 98.69 82 HIS A O 1
ATOM 652 N N . GLU A 1 83 ? -14.598 -3.858 17.934 1.00 98.69 83 GLU A N 1
ATOM 653 C CA . GLU A 1 83 ? -14.791 -3.186 16.650 1.00 98.69 83 GLU A CA 1
ATOM 654 C C . GLU A 1 83 ? -13.553 -2.376 16.242 1.00 98.69 83 GLU A C 1
ATOM 656 O O . GLU A 1 83 ? -13.104 -2.494 15.104 1.00 98.69 83 GLU A O 1
ATOM 661 N N . ALA A 1 84 ? -12.924 -1.649 17.170 1.00 98.50 84 ALA A N 1
ATOM 662 C CA . ALA A 1 84 ? -11.670 -0.939 16.907 1.00 98.50 84 ALA A CA 1
ATOM 663 C C . ALA A 1 84 ? -10.547 -1.901 16.476 1.00 98.50 84 ALA A C 1
ATOM 665 O O . ALA A 1 84 ? -9.828 -1.641 15.511 1.00 98.50 84 ALA A O 1
ATOM 666 N N . LEU A 1 85 ? -10.428 -3.062 17.132 1.00 98.69 85 LEU A N 1
ATOM 667 C CA . LEU A 1 85 ? -9.468 -4.095 16.745 1.00 98.69 85 LEU A CA 1
ATOM 668 C C . LEU A 1 85 ? -9.783 -4.676 15.360 1.00 98.69 85 LEU A C 1
ATOM 670 O O . LEU A 1 85 ? -8.871 -4.964 14.581 1.00 98.69 85 LEU A O 1
ATOM 674 N N . ARG A 1 86 ? -11.068 -4.874 15.047 1.00 98.62 86 ARG A N 1
ATOM 675 C CA . ARG A 1 86 ? -11.523 -5.356 13.739 1.00 98.62 86 ARG A CA 1
ATOM 676 C C . ARG A 1 86 ? -11.160 -4.357 12.639 1.00 98.62 86 ARG A C 1
ATOM 678 O O . ARG A 1 86 ? -10.607 -4.776 11.624 1.00 98.62 86 ARG A O 1
ATOM 685 N N . GLN A 1 87 ? -11.407 -3.068 12.865 1.00 98.69 87 GLN A N 1
ATOM 686 C CA . GLN A 1 87 ? -11.064 -1.979 11.947 1.00 98.69 87 GLN A CA 1
ATOM 687 C C . GLN A 1 87 ? -9.550 -1.888 11.729 1.00 98.69 87 GLN A C 1
ATOM 689 O O . GLN A 1 87 ? -9.103 -1.999 10.590 1.00 98.69 87 GLN A O 1
ATOM 694 N N . ALA A 1 88 ? -8.748 -1.859 12.798 1.00 98.56 88 ALA A N 1
ATOM 695 C CA . ALA A 1 88 ? -7.286 -1.834 12.693 1.00 98.56 88 ALA A CA 1
ATOM 696 C C . ALA A 1 88 ? -6.727 -3.035 11.902 1.00 98.56 88 ALA A C 1
ATOM 698 O O . ALA A 1 88 ? -5.807 -2.902 11.094 1.00 98.56 88 ALA A O 1
ATOM 699 N N . LYS A 1 89 ? -7.309 -4.231 12.076 1.00 98.75 89 LYS A N 1
ATOM 700 C CA . LYS A 1 89 ? -6.948 -5.413 11.275 1.00 98.75 89 LYS A CA 1
ATOM 701 C C . LYS A 1 89 ? -7.332 -5.268 9.803 1.00 98.75 89 LYS A C 1
ATOM 703 O O . LYS A 1 89 ? -6.611 -5.783 8.948 1.00 98.75 89 LYS A O 1
ATOM 708 N N . GLN A 1 90 ? -8.467 -4.646 9.493 1.00 98.75 90 GLN A N 1
ATOM 709 C CA . GLN A 1 90 ? -8.865 -4.389 8.108 1.00 98.75 90 GLN A CA 1
ATOM 710 C C . GLN A 1 90 ? -7.918 -3.393 7.441 1.00 98.75 90 GLN A C 1
ATOM 712 O O . GLN A 1 90 ? -7.415 -3.693 6.362 1.00 98.75 90 GLN A O 1
ATOM 717 N N . GLU A 1 91 ? -7.602 -2.289 8.115 1.00 98.69 91 GLU A N 1
ATOM 718 C CA . GLU A 1 91 ? -6.654 -1.277 7.638 1.00 98.69 91 GLU A CA 1
ATOM 719 C C . GLU A 1 91 ? -5.268 -1.878 7.384 1.00 98.69 91 GLU A C 1
ATOM 721 O O . GLU A 1 91 ? -4.726 -1.736 6.293 1.00 98.69 91 GLU A O 1
ATOM 726 N N . MET A 1 92 ? -4.737 -2.661 8.329 1.00 98.62 92 MET A N 1
ATOM 727 C CA . MET A 1 92 ? -3.468 -3.376 8.148 1.00 98.62 92 MET A CA 1
ATOM 728 C C . MET A 1 92 ? -3.484 -4.285 6.907 1.00 98.62 92 MET A C 1
ATOM 730 O O . MET A 1 92 ? -2.501 -4.360 6.166 1.00 98.62 92 MET A O 1
ATOM 734 N N . ASN A 1 93 ? -4.585 -5.007 6.676 1.00 98.75 93 ASN A N 1
ATOM 735 C CA . ASN A 1 93 ? -4.712 -5.873 5.506 1.00 98.75 93 ASN A CA 1
ATOM 736 C C . ASN A 1 93 ? -4.785 -5.078 4.201 1.00 98.75 93 ASN A C 1
ATOM 738 O O . ASN A 1 93 ? -4.208 -5.519 3.207 1.00 98.75 93 ASN A O 1
ATOM 742 N N . GLU A 1 94 ? -5.462 -3.933 4.204 1.00 98.75 94 GLU A N 1
ATOM 743 C CA . GLU A 1 94 ? -5.550 -3.040 3.052 1.00 98.75 94 GLU A CA 1
ATOM 744 C C . GLU A 1 94 ? -4.184 -2.432 2.720 1.00 98.75 94 GLU A C 1
ATOM 746 O O . GLU A 1 94 ? -3.715 -2.560 1.590 1.00 98.75 94 GLU A O 1
ATOM 751 N N . SER A 1 95 ? -3.466 -1.902 3.715 1.00 98.69 95 SER A N 1
ATOM 752 C CA . SER A 1 95 ? -2.094 -1.414 3.527 1.00 98.69 95 SER A CA 1
ATOM 753 C C . SER A 1 95 ? -1.171 -2.507 2.983 1.00 98.69 95 SER A C 1
ATOM 755 O O . SER A 1 95 ? -0.372 -2.258 2.082 1.00 98.69 95 SER A O 1
ATOM 757 N N . ARG A 1 96 ? -1.304 -3.752 3.462 1.00 98.81 96 ARG A N 1
ATOM 758 C CA . ARG A 1 96 ? -0.534 -4.885 2.928 1.00 98.81 96 ARG A CA 1
ATOM 759 C C . ARG A 1 96 ? -0.841 -5.152 1.449 1.00 98.81 96 ARG A C 1
ATOM 761 O O . ARG A 1 96 ? 0.086 -5.430 0.692 1.00 98.81 96 ARG A O 1
ATOM 768 N N . ARG A 1 97 ? -2.110 -5.068 1.031 1.00 98.81 97 ARG A N 1
ATOM 769 C CA . ARG A 1 97 ? -2.505 -5.212 -0.383 1.00 98.81 97 ARG A CA 1
ATOM 770 C C . ARG A 1 97 ? -1.939 -4.082 -1.241 1.00 98.81 97 ARG A C 1
ATOM 772 O O . ARG A 1 97 ? -1.416 -4.356 -2.316 1.00 98.81 97 ARG A O 1
ATOM 779 N N . GLN A 1 98 ? -1.977 -2.845 -0.749 1.00 98.81 98 GLN A N 1
ATOM 780 C CA . GLN A 1 98 ? -1.404 -1.688 -1.444 1.00 98.81 98 GLN A CA 1
ATOM 781 C C . GLN A 1 98 ? 0.103 -1.843 -1.656 1.00 98.81 98 GLN A C 1
ATOM 783 O O . GLN A 1 98 ? 0.585 -1.644 -2.768 1.00 98.81 98 GLN A O 1
ATOM 788 N N . ILE A 1 99 ? 0.838 -2.284 -0.629 1.00 98.75 99 ILE A N 1
ATOM 789 C CA . ILE A 1 99 ? 2.275 -2.569 -0.744 1.00 98.75 99 ILE A CA 1
ATOM 790 C C . ILE A 1 99 ? 2.532 -3.617 -1.829 1.00 98.75 99 ILE A C 1
ATOM 792 O O . ILE A 1 99 ? 3.420 -3.427 -2.655 1.00 98.75 99 ILE A O 1
ATOM 796 N N . GLN A 1 100 ? 1.758 -4.704 -1.862 1.00 98.81 100 GLN A N 1
ATOM 797 C CA . GLN A 1 100 ? 1.910 -5.741 -2.888 1.00 98.81 100 GLN A CA 1
ATOM 798 C C . GLN A 1 100 ? 1.635 -5.193 -4.293 1.00 98.81 100 GLN A C 1
ATOM 800 O O . GLN A 1 100 ? 2.441 -5.412 -5.191 1.00 98.81 100 GLN A O 1
ATOM 805 N N . SER A 1 101 ? 0.552 -4.431 -4.465 1.00 98.75 101 SER A N 1
ATOM 806 C CA . SER A 1 101 ? 0.198 -3.803 -5.743 1.00 98.75 101 SER A CA 1
ATOM 807 C C . SER A 1 101 ? 1.305 -2.881 -6.255 1.00 98.75 101 SER A C 1
ATOM 809 O O . SER A 1 101 ? 1.741 -3.024 -7.394 1.00 98.75 101 SER A O 1
ATOM 811 N N . LEU A 1 102 ? 1.793 -1.975 -5.404 1.00 98.81 102 LEU A N 1
ATOM 812 C CA . LEU A 1 102 ? 2.868 -1.044 -5.754 1.00 98.81 102 LEU A CA 1
ATOM 813 C C . LEU A 1 102 ? 4.185 -1.773 -6.035 1.00 98.81 102 LEU A C 1
ATOM 815 O O . LEU A 1 102 ? 4.931 -1.374 -6.921 1.00 98.81 102 LEU A O 1
ATOM 819 N N . THR A 1 103 ? 4.468 -2.859 -5.312 1.00 98.75 103 THR A N 1
ATOM 820 C CA . THR A 1 103 ? 5.653 -3.692 -5.570 1.00 98.75 103 THR A CA 1
ATOM 821 C C . THR A 1 103 ? 5.588 -4.294 -6.974 1.00 98.75 103 THR A C 1
ATOM 823 O O . THR A 1 103 ? 6.538 -4.163 -7.740 1.00 98.75 103 THR A O 1
ATOM 826 N N . CYS A 1 104 ? 4.443 -4.879 -7.344 1.00 98.75 104 CYS A N 1
ATOM 827 C CA . CYS A 1 104 ? 4.231 -5.421 -8.685 1.00 98.75 104 CYS A CA 1
ATOM 828 C C . CYS A 1 104 ? 4.336 -4.347 -9.776 1.00 98.75 104 CYS A C 1
ATOM 830 O O . CYS A 1 104 ? 4.893 -4.611 -10.839 1.00 98.75 104 CYS A O 1
ATOM 832 N N . GLU A 1 105 ? 3.827 -3.141 -9.522 1.00 98.81 105 GLU A N 1
ATOM 833 C CA . GLU A 1 105 ? 3.939 -2.016 -10.452 1.00 98.81 105 GLU A CA 1
ATOM 834 C C . GLU A 1 105 ? 5.399 -1.585 -10.649 1.00 98.81 105 GLU A C 1
ATOM 836 O O . GLU A 1 105 ? 5.851 -1.446 -11.784 1.00 98.81 105 GLU A O 1
ATOM 841 N N . VAL A 1 106 ? 6.165 -1.450 -9.561 1.00 98.81 106 VAL A N 1
ATOM 842 C CA . VAL A 1 106 ? 7.599 -1.125 -9.614 1.00 98.81 106 VAL A CA 1
ATOM 843 C C . VAL A 1 106 ? 8.378 -2.180 -10.396 1.00 98.81 106 VAL A C 1
ATOM 845 O O . VAL A 1 106 ? 9.202 -1.823 -11.238 1.00 98.81 106 VAL A O 1
ATOM 848 N N . ASP A 1 107 ? 8.121 -3.463 -10.154 1.00 98.75 107 ASP A N 1
ATOM 849 C CA . ASP A 1 107 ? 8.799 -4.548 -10.867 1.00 98.75 107 ASP A CA 1
ATOM 850 C C . ASP A 1 107 ? 8.411 -4.581 -12.354 1.00 98.75 107 ASP A C 1
ATOM 852 O O . ASP A 1 107 ? 9.273 -4.768 -13.215 1.00 98.75 107 ASP A O 1
ATOM 856 N N . GLY A 1 108 ? 7.143 -4.305 -12.677 1.00 98.75 108 GLY A N 1
ATOM 857 C CA . GLY A 1 108 ? 6.683 -4.136 -14.055 1.00 98.75 108 GLY A CA 1
ATOM 858 C C . GLY A 1 108 ? 7.399 -2.986 -14.766 1.00 98.75 108 GLY A C 1
ATOM 859 O O . GLY A 1 108 ? 7.952 -3.175 -15.851 1.00 98.75 108 GLY A O 1
ATOM 860 N N . LEU A 1 109 ? 7.465 -1.810 -14.134 1.00 98.75 109 LEU A N 1
ATOM 861 C CA . LEU A 1 109 ? 8.159 -0.641 -14.678 1.00 98.75 109 LEU A CA 1
ATOM 862 C C . LEU A 1 109 ? 9.657 -0.899 -14.863 1.00 98.75 109 LEU A C 1
ATOM 864 O O . LEU A 1 109 ? 10.208 -0.554 -15.909 1.00 98.75 109 LEU A O 1
ATOM 868 N N . ARG A 1 110 ? 10.313 -1.560 -13.903 1.00 98.75 110 ARG A N 1
ATOM 869 C CA . ARG A 1 110 ? 11.713 -1.991 -14.037 1.00 98.75 110 ARG A CA 1
ATOM 870 C C . ARG A 1 110 ? 11.910 -2.893 -15.251 1.00 98.75 110 ARG A C 1
ATOM 872 O O . ARG A 1 110 ? 12.785 -2.607 -16.061 1.00 98.75 110 ARG A O 1
ATOM 879 N N . GLY A 1 111 ? 11.052 -3.900 -15.430 1.00 98.75 111 GLY A N 1
ATOM 880 C CA . GLY A 1 111 ? 11.100 -4.785 -16.595 1.00 98.75 111 GLY A CA 1
ATOM 881 C C . GLY A 1 111 ? 10.931 -4.035 -17.921 1.00 98.75 111 GLY A C 1
ATOM 882 O O . GLY A 1 111 ? 11.680 -4.272 -18.867 1.00 98.75 111 GLY A O 1
ATOM 883 N N . THR A 1 112 ? 10.003 -3.073 -17.990 1.00 98.69 112 THR A N 1
ATOM 884 C CA . THR A 1 112 ? 9.845 -2.239 -19.197 1.00 98.69 112 THR A CA 1
ATOM 885 C C . THR A 1 112 ? 11.060 -1.351 -19.459 1.00 98.69 112 THR A C 1
ATOM 887 O O . THR A 1 112 ? 11.474 -1.208 -20.606 1.00 98.69 112 THR A O 1
ATOM 890 N N . ASN A 1 113 ? 11.671 -0.793 -18.412 1.00 98.69 113 ASN A N 1
ATOM 891 C CA . ASN A 1 113 ? 12.860 0.042 -18.536 1.00 98.69 113 ASN A CA 1
ATOM 892 C C . ASN A 1 113 ? 14.053 -0.771 -19.061 1.00 98.69 113 ASN A C 1
ATOM 894 O O . ASN A 1 113 ? 14.703 -0.362 -20.019 1.00 98.69 113 ASN A O 1
ATOM 898 N N . GLU A 1 114 ? 14.286 -1.960 -18.501 1.00 98.81 114 GLU A N 1
ATOM 899 C CA . GLU A 1 114 ? 15.325 -2.880 -18.974 1.00 98.81 114 GLU A CA 1
ATOM 900 C C . GLU A 1 114 ? 15.123 -3.274 -20.443 1.00 98.81 114 GLU A C 1
ATOM 902 O O . GLU A 1 114 ? 16.085 -3.280 -21.215 1.00 98.81 114 GLU A O 1
ATOM 907 N N . ALA A 1 115 ? 13.879 -3.547 -20.853 1.00 98.75 115 ALA A N 1
ATOM 908 C CA . ALA A 1 115 ? 13.551 -3.849 -22.244 1.00 98.75 115 ALA A CA 1
ATOM 909 C C . ALA A 1 115 ? 13.856 -2.666 -23.179 1.00 98.75 115 ALA A C 1
ATOM 911 O O . ALA A 1 115 ? 14.499 -2.856 -24.210 1.00 98.75 115 ALA A O 1
ATOM 912 N N . LEU A 1 116 ? 13.467 -1.445 -22.799 1.00 98.75 116 LEU A N 1
ATOM 913 C CA . LEU A 1 116 ? 13.742 -0.233 -23.579 1.00 98.75 116 LEU A CA 1
ATOM 914 C C . LEU A 1 116 ? 15.244 0.057 -23.687 1.00 98.75 116 LEU A C 1
ATOM 916 O O . LEU A 1 116 ? 15.734 0.366 -24.771 1.00 98.75 116 LEU A O 1
ATOM 920 N N . LEU A 1 117 ? 15.999 -0.088 -22.594 1.00 98.69 117 LEU A N 1
ATOM 921 C CA . LEU A 1 117 ? 17.457 0.066 -22.612 1.00 98.69 117 LEU A CA 1
ATOM 922 C C . LEU A 1 117 ? 18.127 -0.967 -23.519 1.00 98.69 117 LEU A C 1
ATOM 924 O O . LEU A 1 117 ? 19.117 -0.659 -24.182 1.00 98.69 117 LEU A O 1
ATOM 928 N N . ARG A 1 118 ? 17.599 -2.193 -23.559 1.00 98.69 118 ARG A N 1
ATOM 929 C CA . ARG A 1 118 ? 18.087 -3.228 -24.469 1.00 98.69 118 ARG A CA 1
ATOM 930 C C . ARG A 1 118 ? 17.816 -2.861 -25.928 1.00 98.69 118 ARG A C 1
ATOM 932 O O . ARG A 1 118 ? 18.741 -2.916 -26.729 1.00 98.69 118 ARG A O 1
ATOM 939 N N . GLN A 1 119 ? 16.595 -2.430 -26.244 1.00 98.75 119 GLN A N 1
ATOM 940 C CA . GLN A 1 119 ? 16.228 -1.977 -27.590 1.00 98.75 119 GLN A CA 1
ATOM 941 C C . GLN A 1 119 ? 17.085 -0.795 -28.050 1.00 98.75 119 GLN A C 1
ATOM 943 O O . GLN A 1 119 ? 17.510 -0.762 -29.200 1.00 98.75 119 GLN A O 1
ATOM 948 N N . LEU A 1 120 ? 17.381 0.152 -27.155 1.00 98.69 120 LEU A N 1
ATOM 949 C CA . LEU A 1 120 ? 18.260 1.277 -27.464 1.00 98.69 120 LEU A CA 1
ATOM 950 C C . LEU A 1 120 ? 19.661 0.801 -27.867 1.00 98.69 120 LEU A C 1
ATOM 952 O O . LEU A 1 120 ? 20.164 1.228 -28.899 1.00 98.69 120 LEU A O 1
ATOM 956 N N . ARG A 1 121 ? 20.257 -0.123 -27.103 1.00 98.75 121 ARG A N 1
ATOM 957 C CA . ARG A 1 121 ? 21.578 -0.691 -27.428 1.00 98.75 121 ARG A CA 1
ATOM 958 C C . ARG A 1 121 ? 21.571 -1.431 -28.761 1.00 98.75 121 ARG A C 1
ATOM 960 O O . ARG A 1 121 ? 22.477 -1.248 -29.562 1.00 98.75 121 ARG A O 1
ATOM 967 N N . GLU A 1 122 ? 20.542 -2.238 -29.011 1.00 98.69 122 GLU A N 1
ATOM 968 C CA . GLU A 1 122 ? 20.392 -2.961 -30.279 1.00 98.69 122 GLU A CA 1
ATOM 969 C C . GLU A 1 122 ? 20.298 -1.990 -31.470 1.00 98.69 122 GLU A C 1
ATOM 971 O O . GLU A 1 122 ? 20.906 -2.234 -32.511 1.00 98.69 122 GLU A O 1
ATOM 976 N N . LEU A 1 123 ? 19.594 -0.862 -31.314 1.00 98.62 123 LEU A N 1
ATOM 977 C CA . LEU A 1 123 ? 19.535 0.194 -32.329 1.00 98.62 123 LEU A CA 1
ATOM 978 C C . LEU A 1 123 ? 20.880 0.908 -32.506 1.00 98.62 123 LEU A C 1
ATOM 980 O O . LEU A 1 123 ? 21.307 1.123 -33.637 1.00 98.62 123 LEU A O 1
ATOM 984 N N . GLU A 1 124 ? 21.563 1.263 -31.417 1.00 98.69 124 GLU A N 1
ATOM 985 C CA . GLU A 1 124 ? 22.897 1.878 -31.466 1.00 98.69 124 GLU A CA 1
ATOM 986 C C . GLU A 1 124 ? 23.903 0.981 -32.205 1.00 98.69 124 GLU A C 1
ATOM 988 O O . GLU A 1 124 ? 24.650 1.462 -33.060 1.00 98.69 124 GLU A O 1
ATOM 993 N N . GLU A 1 125 ? 23.888 -0.328 -31.935 1.00 98.69 125 GLU A N 1
ATOM 994 C CA . GLU A 1 125 ? 24.720 -1.319 -32.624 1.00 98.69 125 GLU A CA 1
ATOM 995 C C . GLU A 1 125 ? 24.378 -1.416 -34.118 1.00 98.69 125 GLU A C 1
ATOM 997 O O . GLU A 1 125 ? 25.282 -1.409 -34.958 1.00 98.69 125 GLU A O 1
ATOM 1002 N N . GLN A 1 126 ? 23.089 -1.452 -34.472 1.00 98.75 126 GLN A N 1
ATOM 1003 C CA . GLN A 1 126 ? 22.642 -1.463 -35.871 1.00 98.75 126 GLN A CA 1
ATOM 1004 C C . GLN A 1 126 ? 23.106 -0.211 -36.623 1.00 98.75 126 GLN A C 1
ATOM 1006 O O . GLN A 1 126 ? 23.709 -0.324 -37.692 1.00 98.75 126 GLN A O 1
ATOM 1011 N N . PHE A 1 127 ? 22.915 0.976 -36.043 1.00 98.44 127 PHE A N 1
ATOM 1012 C CA . PHE A 1 127 ? 23.361 2.228 -36.655 1.00 98.44 127 PHE A CA 1
ATOM 1013 C C . PHE A 1 127 ? 24.881 2.300 -36.799 1.00 98.44 127 PHE A C 1
ATOM 1015 O O . PHE A 1 127 ? 25.376 2.785 -37.817 1.00 98.44 127 PHE A O 1
ATOM 1022 N N . ALA A 1 128 ? 25.638 1.801 -35.819 1.00 98.50 128 ALA A N 1
ATOM 1023 C CA . ALA A 1 128 ? 27.093 1.743 -35.911 1.00 98.50 128 ALA A CA 1
ATOM 1024 C C . ALA A 1 128 ? 27.556 0.842 -37.071 1.00 98.50 128 ALA A C 1
ATOM 1026 O O . ALA A 1 128 ? 28.479 1.208 -37.804 1.00 98.50 128 ALA A O 1
ATOM 1027 N N . LEU A 1 129 ? 26.894 -0.302 -37.275 1.00 98.50 129 LEU A N 1
ATOM 1028 C CA . LEU A 1 129 ? 27.171 -1.204 -38.395 1.00 98.50 129 LEU A CA 1
ATOM 1029 C C . LEU A 1 129 ? 26.834 -0.563 -39.746 1.00 98.50 129 LEU A C 1
ATOM 1031 O O . LEU A 1 129 ? 27.656 -0.612 -40.662 1.00 98.50 129 LEU A O 1
ATOM 1035 N N . GLU A 1 130 ? 25.666 0.070 -39.871 1.00 98.62 130 GLU A N 1
ATOM 1036 C CA . GLU A 1 130 ? 25.264 0.776 -41.093 1.00 98.62 130 GLU A CA 1
ATOM 1037 C C . GLU A 1 130 ? 26.233 1.915 -41.430 1.00 98.62 130 GLU A C 1
ATOM 1039 O O . GLU A 1 130 ? 26.724 2.003 -42.557 1.00 98.62 130 GLU A O 1
ATOM 1044 N N . ALA A 1 131 ? 26.581 2.744 -40.441 1.00 98.44 131 ALA A N 1
ATOM 1045 C CA . ALA A 1 131 ? 27.561 3.814 -40.595 1.00 98.44 131 ALA A CA 1
ATOM 1046 C C . ALA A 1 131 ? 28.925 3.271 -41.043 1.00 98.44 131 ALA A C 1
ATOM 1048 O O . ALA A 1 131 ? 29.522 3.809 -41.976 1.00 98.44 131 ALA A O 1
ATOM 1049 N N . GLY A 1 132 ? 29.398 2.178 -40.435 1.00 98.56 132 GLY A N 1
ATOM 1050 C CA . GLY A 1 132 ? 30.619 1.490 -40.854 1.00 98.56 132 GLY A CA 1
ATOM 1051 C C . GLY A 1 132 ? 30.549 0.991 -42.301 1.00 98.56 132 GLY A C 1
ATOM 1052 O O . GLY A 1 132 ? 31.505 1.164 -43.059 1.00 98.56 132 GLY A O 1
ATOM 1053 N N . GLY A 1 133 ? 29.403 0.444 -42.714 1.00 98.50 133 GLY A N 1
ATOM 1054 C CA . GLY A 1 133 ? 29.142 0.027 -44.092 1.00 98.50 133 GLY A CA 1
ATOM 1055 C C . GLY A 1 133 ? 29.224 1.183 -45.092 1.00 98.50 133 GLY A C 1
ATOM 1056 O O . GLY A 1 133 ? 29.909 1.065 -46.111 1.00 98.50 133 GLY A O 1
ATOM 1057 N N . TYR A 1 134 ? 28.598 2.326 -44.788 1.00 98.19 134 TYR A N 1
ATOM 1058 C CA . TYR A 1 134 ? 28.688 3.526 -45.627 1.00 98.19 134 TYR A CA 1
ATOM 1059 C C . TYR A 1 134 ? 30.121 4.067 -45.715 1.00 98.19 134 TYR A C 1
ATOM 1061 O O . TYR A 1 134 ? 30.572 4.417 -46.805 1.00 98.19 134 TYR A O 1
ATOM 1069 N N . GLN A 1 135 ? 30.861 4.090 -44.602 1.00 98.38 135 GLN A N 1
ATOM 1070 C CA . GLN A 1 135 ? 32.265 4.521 -44.587 1.00 98.38 135 GLN A CA 1
ATOM 1071 C C . GLN A 1 135 ? 33.156 3.604 -45.434 1.00 98.38 135 GLN A C 1
ATOM 1073 O O . GLN A 1 135 ? 33.954 4.090 -46.233 1.00 98.38 135 GLN A O 1
ATOM 1078 N N . ALA A 1 136 ? 32.986 2.284 -45.325 1.00 98.31 136 ALA A N 1
ATOM 1079 C CA . ALA A 1 136 ? 33.710 1.324 -46.156 1.00 98.31 136 ALA A CA 1
ATOM 1080 C C . ALA A 1 136 ? 33.373 1.483 -47.650 1.00 98.31 136 ALA A C 1
ATOM 1082 O O . ALA A 1 136 ? 34.264 1.417 -48.498 1.00 98.31 136 ALA A O 1
ATOM 1083 N N . GLY A 1 137 ? 32.099 1.729 -47.975 1.00 98.38 137 GLY A N 1
ATOM 1084 C CA . GLY A 1 137 ? 31.655 2.020 -49.338 1.00 98.38 137 GLY A CA 1
ATOM 1085 C C . GLY A 1 137 ? 32.295 3.288 -49.907 1.00 98.38 137 GLY A C 1
ATOM 1086 O O . GLY A 1 137 ? 32.829 3.256 -51.015 1.00 98.38 137 GLY A O 1
ATOM 1087 N N . ASN A 1 138 ? 32.307 4.376 -49.131 1.00 98.00 138 ASN A N 1
ATOM 1088 C CA . ASN A 1 138 ? 32.968 5.624 -49.513 1.00 98.00 138 ASN A CA 1
ATOM 1089 C C . ASN A 1 138 ? 34.467 5.416 -49.746 1.00 98.00 138 ASN A C 1
ATOM 1091 O O . ASN A 1 138 ? 34.963 5.796 -50.801 1.00 98.00 138 ASN A O 1
ATOM 1095 N N . ALA A 1 139 ? 35.166 4.741 -48.828 1.00 98.25 139 ALA A N 1
ATOM 1096 C CA . ALA A 1 139 ? 36.594 4.458 -48.971 1.00 98.25 139 ALA A CA 1
ATOM 1097 C C . ALA A 1 139 ? 36.905 3.651 -50.244 1.00 98.25 139 ALA A C 1
ATOM 1099 O O . ALA A 1 139 ? 37.884 3.930 -50.937 1.00 98.25 139 ALA A O 1
ATOM 1100 N N . ARG A 1 140 ? 36.054 2.676 -50.598 1.00 98.44 140 ARG A N 1
ATOM 1101 C CA . ARG A 1 140 ? 36.203 1.913 -51.846 1.00 98.44 140 ARG A CA 1
ATOM 1102 C C . ARG A 1 140 ? 36.048 2.805 -53.079 1.00 98.44 140 ARG A C 1
ATOM 1104 O O . ARG A 1 140 ? 36.863 2.721 -53.990 1.00 98.44 140 ARG A O 1
ATOM 1111 N N . LEU A 1 141 ? 35.027 3.662 -53.101 1.00 98.25 141 LEU A N 1
ATOM 1112 C CA . LEU A 1 141 ? 34.783 4.585 -54.214 1.00 98.25 141 LEU A CA 1
ATOM 1113 C C . LEU A 1 141 ? 35.891 5.638 -54.349 1.00 98.25 141 LEU A C 1
ATOM 1115 O O . LEU A 1 141 ? 36.290 5.973 -55.462 1.00 98.25 141 LEU A O 1
ATOM 1119 N N . GLU A 1 142 ? 36.412 6.150 -53.233 1.00 98.19 142 GLU A N 1
ATOM 1120 C CA . GLU A 1 142 ? 37.555 7.070 -53.219 1.00 98.19 142 GLU A CA 1
ATOM 1121 C C . GLU A 1 142 ? 38.811 6.423 -53.812 1.00 98.19 142 GLU A C 1
ATOM 1123 O O . GLU A 1 142 ? 39.532 7.055 -54.589 1.00 98.19 142 GLU A O 1
ATOM 1128 N N . GLU A 1 143 ? 39.046 5.152 -53.495 1.00 98.00 143 GLU A N 1
ATOM 1129 C CA . GLU A 1 143 ? 40.157 4.370 -54.026 1.00 98.00 143 GLU A CA 1
ATOM 1130 C C . GLU A 1 143 ? 39.997 4.085 -55.529 1.00 98.00 143 GLU A C 1
ATOM 1132 O O . GLU A 1 143 ? 40.931 4.328 -56.293 1.00 98.00 143 GLU A O 1
ATOM 1137 N N . GLU A 1 144 ? 38.812 3.661 -55.982 1.00 98.19 144 GLU A N 1
ATOM 1138 C CA . GLU A 1 144 ? 38.496 3.496 -57.412 1.00 98.19 144 GLU A CA 1
ATOM 1139 C C . GLU A 1 144 ? 38.727 4.811 -58.187 1.00 98.19 144 GLU A C 1
ATOM 1141 O O . GLU A 1 144 ? 39.350 4.829 -59.252 1.00 98.19 144 GLU A O 1
ATOM 1146 N N . LEU A 1 145 ? 38.296 5.945 -57.621 1.00 97.81 145 LEU A N 1
ATOM 1147 C CA . LEU A 1 145 ? 38.510 7.271 -58.201 1.00 97.81 145 LEU A CA 1
ATOM 1148 C C . LEU A 1 145 ? 40.003 7.633 -58.273 1.00 97.81 145 LEU A C 1
ATOM 1150 O O . LEU A 1 145 ? 40.452 8.215 -59.265 1.00 97.81 145 LEU A O 1
ATOM 1154 N N . ARG A 1 146 ? 40.783 7.317 -57.232 1.00 97.69 146 ARG A N 1
ATOM 1155 C CA . ARG A 1 146 ? 42.236 7.546 -57.199 1.00 97.69 146 ARG A CA 1
ATOM 1156 C C . ARG A 1 146 ? 42.946 6.720 -58.270 1.00 97.69 146 ARG A C 1
ATOM 1158 O O . ARG A 1 146 ? 43.746 7.276 -59.022 1.00 97.69 146 ARG A O 1
ATOM 1165 N N . GLN A 1 147 ? 42.615 5.435 -58.377 1.00 97.62 147 GLN A N 1
ATOM 1166 C CA . GLN A 1 147 ? 43.168 4.533 -59.388 1.00 97.62 147 GLN A CA 1
ATOM 1167 C C . GLN A 1 147 ? 42.881 5.046 -60.801 1.00 97.62 147 GLN A C 1
ATOM 1169 O O . GLN A 1 147 ? 43.807 5.200 -61.597 1.00 97.62 147 GLN A O 1
ATOM 1174 N N . LEU A 1 148 ? 41.632 5.424 -61.091 1.00 97.12 148 LEU A N 1
ATOM 1175 C CA . LEU A 1 148 ? 41.259 5.949 -62.405 1.00 97.12 148 LEU A CA 1
ATOM 1176 C C . LEU A 1 148 ? 41.997 7.257 -62.738 1.00 97.12 148 LEU A C 1
ATOM 1178 O O . LEU A 1 148 ? 42.455 7.447 -63.865 1.00 97.12 148 LEU A O 1
ATOM 1182 N N . LYS A 1 149 ? 42.176 8.155 -61.758 1.00 97.00 149 LYS A N 1
ATOM 1183 C CA . LYS A 1 149 ? 42.977 9.381 -61.933 1.00 97.00 149 LYS A CA 1
ATOM 1184 C C . LYS A 1 149 ? 44.436 9.070 -62.274 1.00 97.00 149 LYS A C 1
ATOM 1186 O O . LYS A 1 149 ? 45.009 9.721 -63.148 1.00 97.00 149 LYS A O 1
ATOM 1191 N N . GLU A 1 150 ? 45.040 8.092 -61.605 1.00 96.38 150 GLU A N 1
ATOM 1192 C CA . GLU A 1 150 ? 46.413 7.655 -61.885 1.00 96.38 150 GLU A CA 1
ATOM 1193 C C . GLU A 1 150 ? 46.539 7.021 -63.271 1.00 96.38 150 GLU A C 1
ATOM 1195 O O . GLU A 1 150 ? 47.495 7.305 -63.997 1.00 96.38 150 GLU A O 1
ATOM 1200 N N . GLU A 1 151 ? 45.558 6.213 -63.673 1.00 96.31 151 GLU A N 1
ATOM 1201 C CA . GLU A 1 151 ? 45.483 5.649 -65.017 1.00 96.31 151 GLU A CA 1
ATOM 1202 C C . GLU A 1 151 ? 45.372 6.731 -66.086 1.00 96.31 151 GLU A C 1
ATOM 1204 O O . GLU A 1 151 ? 46.148 6.713 -67.045 1.00 96.31 151 GLU A O 1
ATOM 1209 N N . MET A 1 152 ? 44.483 7.709 -65.902 1.00 94.69 152 MET A N 1
ATOM 1210 C CA . MET A 1 152 ? 44.358 8.852 -66.807 1.00 94.69 152 MET A CA 1
ATOM 1211 C C . MET A 1 152 ? 45.665 9.643 -66.907 1.00 94.69 152 MET A C 1
ATOM 1213 O O . MET A 1 152 ? 46.114 9.960 -68.008 1.00 94.69 152 MET A O 1
ATOM 1217 N N . ALA A 1 153 ? 46.314 9.931 -65.776 1.00 92.56 153 ALA A N 1
ATOM 1218 C CA . ALA A 1 153 ? 47.589 10.642 -65.763 1.00 92.56 153 ALA A CA 1
ATOM 1219 C C . ALA A 1 153 ? 48.690 9.865 -66.505 1.00 92.56 153 ALA A C 1
ATOM 1221 O O . ALA A 1 153 ? 49.507 10.467 -67.204 1.00 92.56 153 ALA A O 1
ATOM 1222 N N . ARG A 1 154 ? 48.708 8.531 -66.387 1.00 92.31 154 ARG A N 1
ATOM 1223 C CA . ARG A 1 154 ? 49.629 7.661 -67.129 1.00 92.31 154 ARG A CA 1
ATOM 1224 C C . ARG A 1 154 ? 49.385 7.732 -68.635 1.00 92.31 154 ARG A C 1
ATOM 1226 O O . ARG A 1 154 ? 50.329 8.005 -69.370 1.00 92.31 154 ARG A O 1
ATOM 1233 N N . HIS A 1 155 ? 48.133 7.585 -69.074 1.00 91.25 155 HIS A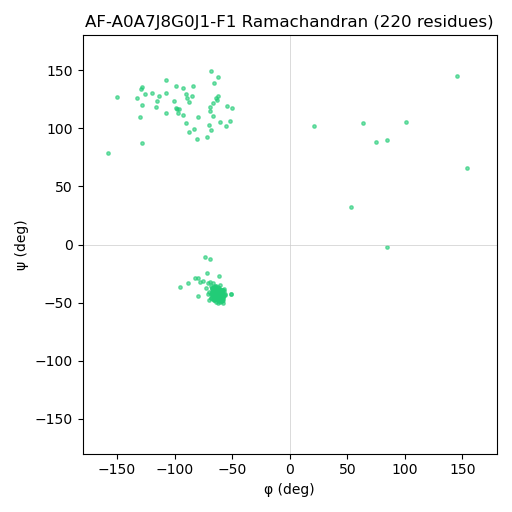 N 1
ATOM 1234 C CA . HIS A 1 155 ? 47.762 7.677 -70.491 1.00 91.25 155 HIS A CA 1
ATOM 1235 C C . HIS A 1 155 ? 48.137 9.043 -71.078 1.00 91.25 155 HIS A C 1
ATOM 1237 O O . HIS A 1 155 ? 48.691 9.120 -72.170 1.00 91.25 155 HIS A O 1
ATOM 1243 N N . LEU A 1 156 ? 47.912 10.134 -70.337 1.00 88.12 156 LEU A N 1
ATOM 1244 C CA . LEU A 1 156 ? 48.324 11.472 -70.769 1.00 88.12 156 LEU A CA 1
ATOM 1245 C C . LEU A 1 156 ? 49.845 11.595 -70.929 1.00 88.12 156 LEU A C 1
ATOM 1247 O O . LEU A 1 156 ? 50.298 12.199 -71.899 1.00 88.12 156 LEU A O 1
ATOM 1251 N N . ARG A 1 157 ? 50.649 11.008 -70.030 1.00 84.12 157 ARG A N 1
ATOM 1252 C CA . ARG A 1 157 ? 52.115 10.974 -70.191 1.00 84.12 157 ARG A CA 1
ATOM 1253 C C . ARG A 1 157 ? 52.516 10.164 -71.419 1.00 84.12 157 ARG A C 1
ATOM 1255 O O . ARG A 1 157 ? 53.320 10.645 -72.206 1.00 84.12 157 ARG A O 1
ATOM 1262 N N . GLU A 1 158 ? 51.941 8.981 -71.610 1.00 80.69 158 GLU A N 1
ATOM 1263 C CA . GLU A 1 158 ? 52.212 8.127 -72.773 1.00 80.69 158 GLU A CA 1
ATOM 1264 C C . GLU A 1 158 ? 51.845 8.807 -74.098 1.00 80.69 158 GLU A C 1
ATOM 1266 O O . GLU A 1 158 ? 52.566 8.639 -75.073 1.00 80.69 158 GLU A O 1
ATOM 1271 N N . ILE A 1 159 ? 50.787 9.623 -74.130 1.00 78.56 159 ILE A N 1
ATOM 1272 C CA . ILE A 1 159 ? 50.388 10.422 -75.302 1.00 78.56 159 ILE A CA 1
ATOM 1273 C C . ILE A 1 159 ? 51.265 11.681 -75.469 1.00 78.56 159 ILE A C 1
ATOM 1275 O O . ILE A 1 159 ? 51.548 12.092 -76.595 1.00 78.56 159 ILE A O 1
ATOM 1279 N N . SER A 1 160 ? 51.746 12.282 -74.375 1.00 63.53 160 SER A N 1
ATOM 1280 C CA . SER A 1 160 ? 52.634 13.459 -74.398 1.00 63.53 160 SER A CA 1
ATOM 1281 C C . SER A 1 160 ? 54.080 13.122 -74.790 1.00 63.53 160 SER A C 1
ATOM 1283 O O . SER A 1 160 ? 54.751 13.929 -75.430 1.00 63.53 160 SER A O 1
ATOM 1285 N N . VAL A 1 161 ? 54.585 11.928 -74.462 1.00 60.22 161 VAL A N 1
ATOM 1286 C CA . VAL A 1 161 ? 55.942 11.476 -74.838 1.00 60.22 161 VAL A CA 1
ATOM 1287 C C . VAL A 1 161 ? 56.189 11.493 -76.361 1.00 60.22 161 VAL A C 1
ATOM 1289 O O . VAL A 1 161 ? 57.230 12.021 -76.766 1.00 60.22 161 VAL A O 1
ATOM 1292 N N . PRO A 1 162 ? 55.259 11.040 -77.228 1.00 59.78 162 PRO A N 1
ATOM 1293 C CA . PRO A 1 162 ? 55.332 11.255 -78.668 1.00 59.78 162 PRO A CA 1
ATOM 1294 C C . PRO A 1 162 ? 55.573 12.723 -79.023 1.00 59.78 162 PRO A C 1
ATOM 1296 O O . PRO A 1 162 ? 56.435 13.018 -79.844 1.00 59.78 162 PRO A O 1
ATOM 1299 N N . ILE A 1 163 ? 54.892 13.659 -78.357 1.00 55.88 163 ILE A N 1
ATOM 1300 C CA . ILE A 1 163 ? 54.987 15.095 -78.651 1.00 55.88 163 ILE A CA 1
ATOM 1301 C C . ILE A 1 163 ? 56.364 15.655 -78.277 1.00 55.88 163 ILE A C 1
ATOM 1303 O O . ILE A 1 163 ? 56.888 16.474 -79.022 1.00 55.88 163 ILE A O 1
ATOM 1307 N N . HIS A 1 164 ? 57.011 15.194 -77.201 1.00 54.59 164 HIS A N 1
ATOM 1308 C CA . HIS A 1 164 ? 58.385 15.615 -76.873 1.00 54.59 164 HIS A CA 1
ATOM 1309 C C . HIS A 1 164 ? 59.423 15.032 -77.841 1.00 54.59 164 HIS A C 1
ATOM 1311 O O . HIS A 1 164 ? 60.393 15.710 -78.184 1.00 54.59 164 HIS A O 1
ATOM 1317 N N . SER A 1 165 ? 59.184 13.818 -78.349 1.00 50.03 165 SER A N 1
ATOM 1318 C CA . SER A 1 165 ? 59.978 13.260 -79.448 1.00 50.03 165 SER A CA 1
ATOM 1319 C C . SER A 1 165 ? 59.806 14.087 -80.732 1.00 50.03 165 SER A C 1
ATOM 1321 O O . SER A 1 165 ? 60.785 14.299 -81.445 1.00 50.03 165 SER A O 1
ATOM 1323 N N . PHE A 1 166 ? 58.611 14.633 -80.996 1.00 52.88 166 PHE A N 1
ATOM 1324 C CA . PHE A 1 166 ? 58.352 15.532 -82.131 1.00 52.88 166 PHE A CA 1
ATOM 1325 C C . PHE A 1 166 ? 58.803 16.988 -81.901 1.00 52.88 166 PHE A C 1
ATOM 1327 O O . PHE A 1 166 ? 59.196 17.648 -82.856 1.00 52.88 166 PHE A O 1
ATOM 1334 N N . ALA A 1 167 ? 58.829 17.491 -80.663 1.00 52.03 167 ALA A N 1
ATOM 1335 C CA . ALA A 1 167 ? 59.250 18.858 -80.324 1.00 52.03 167 ALA A CA 1
ATOM 1336 C C . ALA A 1 167 ? 60.773 19.074 -80.410 1.00 52.03 167 ALA A C 1
ATOM 1338 O O . ALA A 1 167 ? 61.241 20.212 -80.384 1.00 52.03 167 ALA A O 1
ATOM 1339 N N . SER A 1 168 ? 61.552 17.996 -80.563 1.00 48.69 168 SER A N 1
ATOM 1340 C CA . SER A 1 168 ? 62.953 18.080 -80.999 1.00 48.69 168 SER A CA 1
ATOM 1341 C C . SER A 1 168 ? 63.095 18.519 -82.468 1.00 48.69 168 SER A C 1
ATOM 1343 O O . SER A 1 168 ? 64.173 18.943 -82.886 1.00 48.69 168 SER A O 1
ATOM 1345 N N . PHE A 1 169 ? 61.998 18.517 -83.235 1.00 53.12 169 PHE A N 1
ATOM 1346 C CA . PHE A 1 169 ? 61.880 19.226 -84.503 1.00 53.12 169 PHE A CA 1
ATOM 1347 C C . PHE A 1 169 ? 61.396 20.657 -84.211 1.00 53.12 169 PHE A C 1
ATOM 1349 O O . PHE A 1 169 ? 60.222 20.905 -83.947 1.00 53.12 169 PHE A O 1
ATOM 1356 N N . GLY A 1 170 ? 62.347 21.592 -84.149 1.00 53.16 170 GLY A N 1
ATOM 1357 C CA . GLY A 1 170 ? 62.157 22.923 -83.576 1.00 53.16 170 GLY A CA 1
ATOM 1358 C C . GLY A 1 170 ? 60.990 23.725 -84.158 1.00 53.16 170 GLY A C 1
ATOM 1359 O O . GLY A 1 170 ? 61.010 24.123 -85.320 1.00 53.16 170 GLY A O 1
ATOM 1360 N N . ILE A 1 171 ? 60.033 24.071 -83.296 1.00 50.66 171 ILE A N 1
ATOM 1361 C CA . ILE A 1 171 ? 59.081 25.161 -83.519 1.00 50.66 171 ILE A CA 1
ATOM 1362 C C . ILE A 1 171 ? 59.090 26.036 -82.262 1.00 50.66 171 ILE A C 1
ATOM 1364 O O . ILE A 1 171 ? 58.642 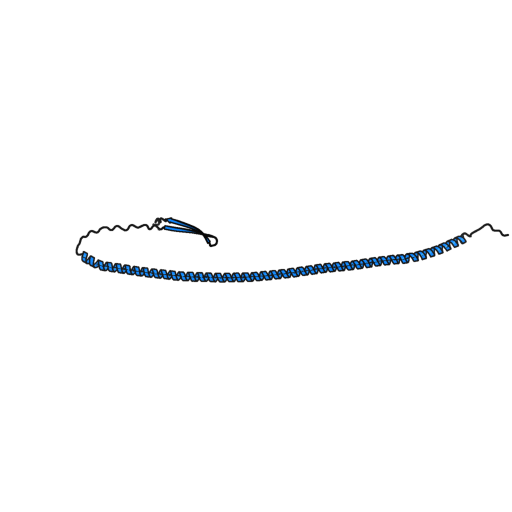25.634 -81.189 1.00 50.66 171 ILE A O 1
ATOM 1368 N N . LYS A 1 172 ? 59.650 27.245 -82.392 1.00 47.84 172 LYS A N 1
ATOM 1369 C CA . LYS A 1 172 ? 59.575 28.293 -81.369 1.00 47.84 172 LYS A CA 1
ATOM 1370 C C . LYS A 1 172 ? 58.120 28.737 -81.256 1.00 47.84 172 LYS A C 1
ATOM 1372 O O . LYS A 1 172 ? 57.624 29.400 -82.161 1.00 47.84 172 LYS A O 1
ATOM 1377 N N . THR A 1 173 ? 57.471 28.417 -80.142 1.00 41.00 173 THR A N 1
ATOM 1378 C CA . THR A 1 173 ? 56.143 28.951 -79.826 1.00 41.00 173 THR A CA 1
ATOM 1379 C C . THR A 1 173 ? 56.182 29.536 -78.423 1.00 41.00 173 THR A C 1
ATOM 1381 O O . THR A 1 173 ? 56.534 28.863 -77.459 1.00 41.00 173 THR A O 1
ATOM 1384 N N . THR A 1 174 ? 55.902 30.831 -78.347 1.00 42.66 174 THR A N 1
ATOM 1385 C CA . THR A 1 174 ? 55.811 31.648 -77.138 1.00 42.66 174 THR A CA 1
ATOM 1386 C C . THR A 1 174 ? 54.622 31.201 -76.288 1.00 42.66 174 THR A C 1
ATOM 1388 O O . THR A 1 174 ? 53.490 31.212 -76.771 1.00 42.66 174 THR A O 1
ATOM 1391 N N . LEU A 1 175 ? 54.878 30.809 -75.038 1.00 44.44 175 LEU A N 1
ATOM 1392 C CA . LEU A 1 175 ? 53.846 30.545 -74.031 1.00 44.44 175 LEU A CA 1
ATOM 1393 C C . LEU A 1 175 ? 53.091 31.839 -73.674 1.00 44.44 175 LEU A C 1
ATOM 1395 O O . LEU A 1 175 ? 53.751 32.853 -73.442 1.00 44.44 175 LEU A O 1
ATOM 1399 N N . PRO A 1 176 ? 51.756 31.808 -73.515 1.00 47.03 176 PRO A N 1
ATOM 1400 C CA . PRO A 1 176 ? 51.055 32.738 -72.650 1.00 47.03 176 PRO A CA 1
ATOM 1401 C C . PRO A 1 176 ? 51.079 32.226 -71.204 1.00 47.03 176 PRO A C 1
ATOM 1403 O O . PRO A 1 176 ? 50.872 31.043 -70.927 1.00 47.03 176 PRO A O 1
ATOM 1406 N N . GLU A 1 177 ? 51.342 33.155 -70.298 1.00 36.88 177 GLU A N 1
ATOM 1407 C CA . GLU A 1 177 ? 51.277 33.022 -68.849 1.00 36.88 177 GLU A CA 1
ATOM 1408 C C . GLU A 1 177 ? 49.836 32.713 -68.408 1.00 36.88 177 GLU A C 1
ATOM 1410 O O . GLU A 1 177 ? 48.897 33.426 -68.761 1.00 36.88 177 GLU A O 1
ATOM 1415 N N . VAL A 1 178 ? 49.654 31.609 -67.681 1.00 47.75 178 VAL A N 1
ATOM 1416 C CA . VAL A 1 178 ? 48.378 31.234 -67.060 1.00 47.75 178 VAL A CA 1
ATOM 1417 C C . VAL A 1 178 ? 48.395 31.785 -65.639 1.00 47.75 178 VAL A C 1
ATOM 1419 O O . VAL A 1 178 ? 49.171 31.314 -64.808 1.00 47.75 178 VAL A O 1
ATOM 1422 N N . GLU A 1 179 ? 47.557 32.788 -65.371 1.00 37.56 179 GLU A N 1
ATOM 1423 C CA . GLU A 1 179 ? 47.336 33.285 -64.012 1.00 37.56 179 GLU A CA 1
ATOM 1424 C C . GLU A 1 179 ? 46.744 32.186 -63.108 1.00 37.56 179 GLU A C 1
ATOM 1426 O O . GLU A 1 179 ? 45.935 31.369 -63.567 1.00 37.56 179 GLU A O 1
ATOM 1431 N N . PRO A 1 180 ? 47.123 32.143 -61.817 1.00 45.16 180 PRO A N 1
ATOM 1432 C CA . PRO A 1 180 ? 46.595 31.156 -60.889 1.00 45.16 180 PRO A CA 1
ATOM 1433 C C . PRO A 1 180 ? 45.103 31.413 -60.599 1.00 45.16 180 PRO A C 1
ATOM 1435 O O . PRO A 1 180 ? 44.662 32.564 -60.583 1.00 45.16 180 PRO A O 1
ATOM 1438 N N . PRO A 1 181 ? 44.306 30.362 -60.328 1.00 47.22 181 PRO A N 1
ATOM 1439 C CA . PRO A 1 181 ? 42.899 30.526 -59.991 1.00 47.22 181 PRO A CA 1
ATOM 1440 C C . PRO A 1 181 ? 42.760 31.296 -58.671 1.00 47.22 181 PRO A C 1
ATOM 1442 O O . PRO A 1 181 ? 43.337 30.911 -57.654 1.00 47.22 181 PRO A O 1
ATOM 1445 N N . GLN A 1 182 ? 41.991 32.387 -58.689 1.00 49.41 182 GLN A N 1
ATOM 1446 C CA . GLN A 1 182 ? 41.614 33.116 -57.480 1.00 49.41 182 GLN A CA 1
ATOM 1447 C C . GLN A 1 182 ? 40.781 32.212 -56.561 1.00 49.41 182 GLN A C 1
ATOM 1449 O O . GLN A 1 182 ? 39.767 31.652 -56.982 1.00 49.41 182 GLN A O 1
ATOM 1454 N N . ASP A 1 183 ? 41.193 32.108 -55.296 1.00 37.19 183 ASP A N 1
ATOM 1455 C CA . ASP A 1 183 ? 40.443 31.429 -54.241 1.00 37.19 183 ASP A CA 1
ATOM 1456 C C . ASP A 1 183 ? 39.081 32.115 -54.049 1.00 37.19 183 ASP A C 1
ATOM 1458 O O . ASP A 1 183 ? 38.954 33.198 -53.472 1.00 37.19 183 ASP A O 1
ATOM 1462 N N . SER A 1 184 ? 38.023 31.472 -54.536 1.00 42.78 184 SER A N 1
ATOM 1463 C CA . SER A 1 184 ? 36.650 31.875 -54.261 1.00 42.78 184 SER A CA 1
ATOM 1464 C C . SER A 1 184 ? 36.324 31.572 -52.798 1.00 42.78 184 SER A C 1
ATOM 1466 O O . SER A 1 184 ? 36.072 30.419 -52.433 1.00 42.78 184 SER A O 1
ATOM 1468 N N . HIS A 1 185 ? 36.316 32.603 -51.950 1.00 46.66 185 HIS A N 1
ATOM 1469 C CA . HIS A 1 185 ? 35.862 32.498 -50.565 1.00 46.66 185 HIS A CA 1
ATOM 1470 C C . HIS A 1 185 ? 34.429 31.946 -50.516 1.00 46.66 185 HIS A C 1
ATOM 1472 O O . HIS A 1 185 ? 33.453 32.661 -50.753 1.00 46.66 185 HIS A O 1
ATOM 1478 N N . SER A 1 186 ? 34.297 30.657 -50.198 1.00 51.84 186 SER A N 1
ATOM 1479 C CA . SER A 1 186 ? 33.002 30.023 -49.960 1.00 51.84 186 SER A CA 1
ATOM 1480 C C . SER A 1 186 ? 32.409 30.584 -48.669 1.00 51.84 186 SER A C 1
ATOM 1482 O O . SER A 1 186 ? 32.773 30.167 -47.569 1.00 51.84 186 SER A O 1
ATOM 1484 N N . ARG A 1 187 ? 31.502 31.558 -48.795 1.00 60.94 187 ARG A N 1
ATOM 1485 C CA . ARG A 1 187 ? 30.715 32.073 -47.669 1.00 60.94 187 ARG A CA 1
ATOM 1486 C C . ARG A 1 187 ? 29.731 30.994 -47.225 1.00 60.94 187 ARG A C 1
ATOM 1488 O O . ARG A 1 187 ? 28.829 30.637 -47.978 1.00 60.94 187 ARG A O 1
ATOM 1495 N N . LYS A 1 188 ? 29.894 30.482 -46.005 1.00 57.00 188 LYS A N 1
ATOM 1496 C CA . LYS A 1 188 ? 28.943 29.548 -45.389 1.00 57.00 188 LYS A CA 1
ATOM 1497 C C . LYS A 1 188 ? 27.884 30.341 -44.621 1.00 57.00 188 LYS A C 1
ATOM 1499 O O . LYS A 1 188 ? 28.219 31.180 -43.787 1.00 57.00 188 LYS A O 1
ATOM 1504 N N . MET A 1 189 ? 26.611 30.086 -44.921 1.00 59.22 189 MET A N 1
ATOM 15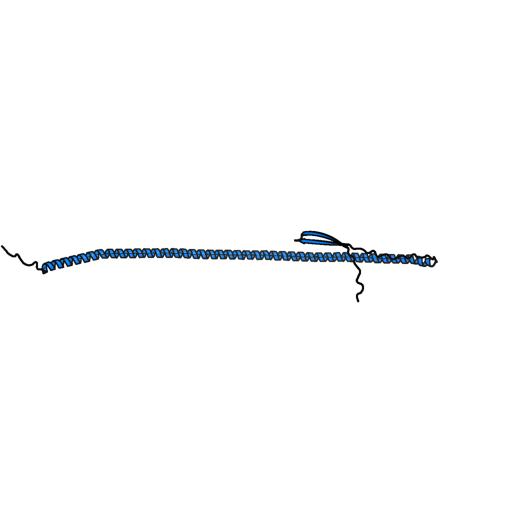05 C CA . MET A 1 189 ? 25.483 30.573 -44.123 1.00 59.22 189 MET A CA 1
ATOM 1506 C C . MET A 1 189 ? 25.121 29.508 -43.092 1.00 59.22 189 MET A C 1
ATOM 1508 O O . MET A 1 189 ? 25.046 28.329 -43.436 1.00 59.22 189 MET A O 1
ATOM 1512 N N . VAL A 1 190 ? 24.906 29.916 -41.843 1.00 70.56 190 VAL A N 1
ATOM 1513 C CA . VAL A 1 190 ? 24.454 29.019 -40.776 1.00 70.56 190 VAL A CA 1
ATOM 1514 C C . VAL A 1 190 ? 23.053 29.447 -40.354 1.00 70.56 190 VAL A C 1
ATOM 1516 O O . VAL A 1 190 ? 22.820 30.621 -40.057 1.00 70.56 190 VAL A O 1
ATOM 1519 N N . LEU A 1 191 ? 22.123 28.489 -40.348 1.00 71.31 191 LEU A N 1
ATOM 1520 C CA . LEU A 1 191 ? 20.759 28.673 -39.864 1.00 71.31 191 LEU A CA 1
ATOM 1521 C C . LEU A 1 191 ? 20.686 28.175 -38.421 1.00 71.31 191 LEU A C 1
ATOM 1523 O O . LEU A 1 191 ? 20.842 26.980 -38.168 1.00 71.31 191 LEU A O 1
ATOM 1527 N N . ILE A 1 192 ? 20.468 29.088 -37.477 1.00 75.06 192 ILE A N 1
ATOM 1528 C CA . ILE A 1 192 ? 20.302 28.740 -36.066 1.00 75.06 192 ILE A CA 1
ATOM 1529 C C . ILE A 1 192 ? 18.804 28.684 -35.781 1.00 75.06 192 ILE A C 1
ATOM 1531 O O . ILE A 1 192 ? 18.095 29.686 -35.914 1.00 75.06 192 ILE A O 1
ATOM 1535 N N . LYS A 1 193 ? 18.332 27.491 -35.416 1.00 73.81 193 LYS A N 1
ATOM 1536 C CA . LYS A 1 193 ? 16.945 27.219 -35.045 1.00 73.81 193 LYS A CA 1
ATOM 1537 C C . LYS A 1 193 ? 16.887 27.000 -33.537 1.00 73.81 193 LYS A C 1
ATOM 1539 O O . LYS A 1 193 ? 17.439 26.022 -33.037 1.00 73.81 193 LYS A O 1
ATOM 1544 N N . THR A 1 194 ? 16.230 27.909 -32.827 1.00 75.38 194 THR A N 1
ATOM 1545 C CA .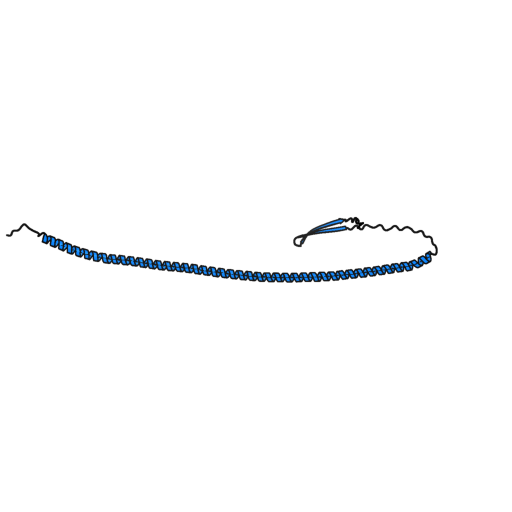 THR A 1 194 ? 16.012 27.781 -31.382 1.00 75.38 194 THR A CA 1
ATOM 1546 C C . THR A 1 194 ? 14.596 27.274 -31.162 1.00 75.38 194 THR A C 1
ATOM 1548 O O . THR A 1 194 ? 13.638 27.877 -31.651 1.00 75.38 194 THR A O 1
ATOM 1551 N N . ILE A 1 195 ? 14.481 26.148 -30.460 1.00 77.44 195 ILE A N 1
ATOM 1552 C CA . ILE A 1 195 ? 13.211 25.489 -30.157 1.00 77.44 195 ILE A CA 1
ATOM 1553 C C . ILE A 1 195 ? 13.031 25.517 -28.641 1.00 77.44 195 ILE A C 1
ATOM 1555 O O . ILE A 1 195 ? 13.849 24.952 -27.916 1.00 77.44 195 ILE A O 1
ATOM 1559 N N . GLU A 1 196 ? 11.971 26.170 -28.169 1.00 71.50 196 GLU A N 1
ATOM 1560 C CA . GLU A 1 196 ? 11.553 26.095 -26.769 1.00 71.50 196 GLU A CA 1
ATOM 1561 C C . GLU A 1 196 ? 10.458 25.031 -26.625 1.00 71.50 196 GLU A C 1
ATOM 1563 O O . GLU A 1 196 ? 9.371 25.136 -27.201 1.00 71.50 196 GLU A O 1
ATOM 1568 N N . THR A 1 197 ? 10.760 23.984 -25.858 1.00 78.12 197 THR A N 1
ATOM 1569 C CA . THR A 1 197 ? 9.825 22.900 -25.531 1.00 78.12 197 THR A CA 1
ATOM 1570 C C . THR A 1 197 ? 9.384 22.992 -24.078 1.00 78.12 197 THR A C 1
ATOM 1572 O O . THR A 1 197 ? 10.227 23.057 -23.180 1.00 78.12 197 THR A O 1
ATOM 1575 N N . ARG A 1 198 ? 8.071 22.922 -23.838 1.00 70.25 198 ARG A N 1
ATOM 1576 C CA . ARG A 1 198 ? 7.477 22.779 -22.503 1.00 70.25 198 ARG A CA 1
ATOM 1577 C C . ARG A 1 198 ? 6.552 21.567 -22.519 1.00 70.25 198 ARG A C 1
ATOM 1579 O O . ARG A 1 198 ? 5.749 21.433 -23.431 1.00 70.25 198 ARG A O 1
ATOM 1586 N N . ASP A 1 199 ? 6.720 20.668 -21.550 1.00 67.31 199 ASP A N 1
ATOM 1587 C CA . ASP A 1 199 ? 5.933 19.429 -21.418 1.00 67.31 199 ASP A CA 1
ATOM 1588 C C . ASP A 1 199 ? 5.909 18.548 -22.688 1.00 67.31 199 ASP A C 1
ATOM 1590 O O . ASP A 1 199 ? 4.943 17.846 -22.965 1.00 67.31 199 ASP A O 1
ATOM 1594 N N . GLY A 1 20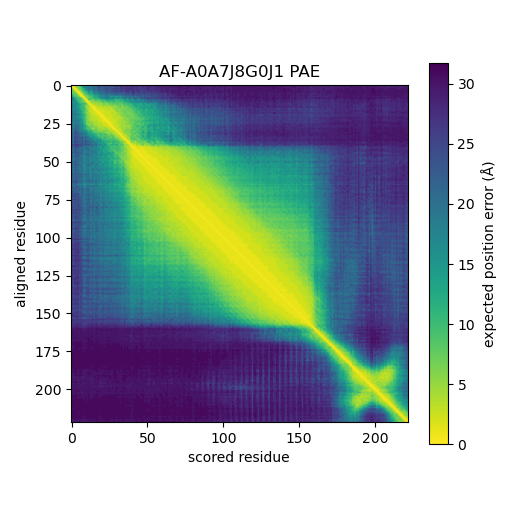0 ? 6.999 18.569 -23.465 1.00 71.94 200 GLY A N 1
ATOM 1595 C CA . GLY A 1 200 ? 7.163 17.749 -24.672 1.00 71.94 200 GLY A CA 1
ATOM 1596 C C . GLY A 1 200 ? 6.558 18.332 -25.955 1.00 71.94 200 GLY A C 1
ATOM 1597 O O . GLY A 1 200 ? 6.755 17.742 -27.015 1.00 71.94 200 GLY A O 1
ATOM 1598 N N . GLU A 1 201 ? 5.896 19.492 -25.898 1.00 65.88 201 GLU A N 1
ATOM 1599 C CA . GLU A 1 201 ? 5.323 20.167 -27.069 1.00 65.88 201 GLU A CA 1
ATOM 1600 C C . GLU A 1 201 ? 6.128 21.428 -27.441 1.00 65.88 201 GLU A C 1
ATOM 1602 O O . GLU A 1 201 ? 6.640 22.148 -26.576 1.00 65.88 201 GLU A O 1
ATOM 1607 N N . VAL A 1 202 ? 6.293 21.680 -28.746 1.00 74.19 202 VAL A N 1
ATOM 1608 C CA . VAL A 1 202 ? 7.031 22.846 -29.261 1.00 74.19 202 VAL A CA 1
ATOM 1609 C C . VAL A 1 202 ? 6.120 24.069 -29.197 1.00 74.19 202 VAL A C 1
ATOM 1611 O O . VAL A 1 202 ? 5.162 24.168 -29.959 1.00 74.19 202 VAL A O 1
ATOM 1614 N N . VAL A 1 203 ? 6.417 25.001 -28.289 1.00 71.50 203 VAL A N 1
ATOM 1615 C CA . VAL A 1 203 ? 5.557 26.171 -28.028 1.00 71.50 203 VAL A CA 1
ATOM 1616 C C . VAL A 1 203 ? 5.917 27.347 -28.940 1.00 71.50 203 VAL A C 1
ATOM 1618 O O . VAL A 1 203 ? 5.041 28.098 -29.365 1.00 71.50 203 VAL A O 1
ATOM 1621 N N . THR A 1 204 ? 7.195 27.491 -29.289 1.00 61.34 204 THR A N 1
ATOM 1622 C CA . THR A 1 204 ? 7.703 28.603 -30.101 1.00 61.34 204 THR A CA 1
ATOM 1623 C C . THR A 1 204 ? 8.908 28.157 -30.929 1.00 61.34 204 THR A C 1
ATOM 1625 O O . THR A 1 204 ? 9.886 27.624 -30.403 1.00 61.34 204 THR A O 1
ATOM 1628 N N . GLU A 1 205 ? 8.848 28.395 -32.244 1.00 75.88 205 GLU A N 1
ATOM 1629 C CA . GLU A 1 205 ? 9.953 28.160 -33.178 1.00 75.88 205 GLU A CA 1
ATOM 1630 C C . GLU A 1 205 ? 10.422 29.494 -33.763 1.00 75.88 205 GLU A C 1
ATOM 1632 O O . GLU A 1 205 ? 9.639 30.223 -34.373 1.00 75.88 205 GLU A O 1
ATOM 1637 N N . SER A 1 206 ? 11.712 29.801 -33.610 1.00 68.75 206 SER A N 1
ATOM 1638 C CA . SER A 1 206 ? 12.329 30.966 -34.244 1.00 68.75 206 SER A CA 1
ATOM 1639 C C . SER A 1 206 ? 13.593 30.568 -35.002 1.00 68.75 206 SER A C 1
ATOM 1641 O O . SER A 1 206 ? 14.415 29.787 -34.513 1.00 68.75 206 SER A O 1
ATOM 1643 N N . GLN A 1 207 ? 13.735 31.103 -36.215 1.00 76.81 207 GLN A N 1
ATOM 1644 C CA . GLN A 1 207 ? 14.854 30.848 -37.117 1.00 76.81 207 GLN A CA 1
ATOM 1645 C C . GLN A 1 207 ? 15.574 32.160 -37.420 1.00 76.81 207 GLN A C 1
ATOM 1647 O O . GLN A 1 207 ? 14.943 33.154 -37.787 1.00 76.81 207 GLN A O 1
ATOM 1652 N N . LYS A 1 208 ? 16.902 32.167 -37.281 1.00 64.62 208 LYS A N 1
ATOM 1653 C CA . LYS A 1 208 ? 17.728 33.328 -37.619 1.00 64.62 208 LYS A CA 1
ATOM 1654 C C . LYS A 1 208 ? 18.928 32.903 -38.459 1.00 64.62 208 LYS A C 1
ATOM 1656 O O . LYS A 1 208 ? 19.698 32.027 -38.067 1.00 64.62 208 LYS A O 1
ATOM 1661 N N . GLU A 1 209 ? 19.082 33.541 -39.615 1.00 69.69 209 GLU A N 1
ATOM 1662 C CA . GLU A 1 209 ? 20.228 33.352 -40.505 1.00 69.69 209 GLU A CA 1
ATOM 1663 C C . GLU A 1 209 ? 21.382 34.257 -40.077 1.00 69.69 209 GLU A C 1
ATOM 1665 O O . GLU A 1 209 ? 21.214 35.471 -39.928 1.00 69.69 209 GLU A O 1
ATOM 1670 N N . GLN A 1 210 ? 22.569 33.676 -39.893 1.00 62.34 210 GLN A N 1
ATOM 1671 C CA . GLN A 1 210 ? 23.767 34.435 -39.550 1.00 62.34 210 GLN A CA 1
ATOM 1672 C C . GLN A 1 210 ? 24.927 34.077 -40.485 1.00 62.34 210 GLN A C 1
ATOM 1674 O O . GLN A 1 210 ? 25.201 32.909 -40.771 1.00 62.34 210 GLN A O 1
ATOM 1679 N N . ARG A 1 211 ? 25.613 35.112 -40.986 1.00 59.75 211 ARG A N 1
ATOM 1680 C CA . ARG A 1 211 ? 26.810 34.983 -41.827 1.00 59.75 211 ARG A CA 1
ATOM 1681 C C . ARG A 1 211 ? 28.042 34.891 -40.933 1.00 59.75 211 ARG A C 1
ATOM 1683 O O . ARG A 1 211 ? 28.270 35.783 -40.122 1.00 59.75 211 ARG A O 1
ATOM 1690 N N . SER A 1 212 ? 28.817 33.820 -41.077 1.00 53.16 212 SER A N 1
ATOM 1691 C CA . SER A 1 212 ? 30.095 33.645 -40.382 1.00 53.16 212 SER A CA 1
ATOM 1692 C C . SER A 1 212 ? 31.238 34.023 -41.324 1.00 53.16 212 SER A C 1
ATOM 1694 O O . SER A 1 212 ? 31.414 33.403 -42.375 1.00 53.16 212 SER A O 1
ATOM 1696 N N . GLU A 1 213 ? 32.004 35.050 -40.957 1.00 51.31 213 GLU A N 1
ATOM 1697 C CA . GLU A 1 213 ? 33.305 35.348 -41.557 1.00 51.31 213 GLU A CA 1
ATOM 1698 C C . GLU A 1 213 ? 34.367 34.606 -40.736 1.00 51.31 213 GLU A C 1
ATOM 1700 O O . GLU A 1 213 ? 34.646 34.949 -39.590 1.00 51.31 213 GLU A O 1
ATOM 1705 N N . LEU A 1 214 ? 34.889 33.508 -41.285 1.00 49.19 214 LEU A N 1
ATOM 1706 C CA . LEU A 1 214 ? 36.004 32.766 -40.698 1.00 49.19 214 LEU A CA 1
ATOM 1707 C C . LEU A 1 214 ? 37.309 33.483 -41.064 1.00 49.19 214 LEU A C 1
ATOM 1709 O O . LEU A 1 214 ? 37.900 33.197 -42.106 1.00 49.19 214 LEU A O 1
ATOM 1713 N N . ASP A 1 215 ? 37.749 34.405 -40.209 1.00 43.12 215 ASP A N 1
ATOM 1714 C CA . ASP A 1 215 ? 39.099 34.962 -40.277 1.00 43.12 215 ASP A CA 1
ATOM 1715 C C . ASP A 1 215 ? 40.118 33.881 -39.887 1.00 43.12 215 ASP A C 1
ATOM 1717 O O . ASP A 1 215 ? 40.118 33.347 -38.773 1.00 43.12 215 ASP A O 1
ATOM 1721 N N . LYS A 1 216 ? 41.002 33.531 -40.826 1.00 53.91 216 LYS A N 1
ATOM 1722 C CA . LYS A 1 216 ? 42.158 32.665 -40.573 1.00 53.91 216 LYS A CA 1
ATOM 1723 C C . LYS A 1 216 ? 43.183 33.448 -39.747 1.00 53.91 216 LYS A C 1
ATOM 1725 O O . LYS A 1 216 ? 44.058 34.095 -40.310 1.00 53.91 216 LYS A O 1
ATOM 1730 N N . SER A 1 217 ? 43.124 33.341 -38.424 1.00 47.91 217 SER A N 1
ATOM 1731 C CA . SER A 1 217 ? 44.268 33.663 -37.566 1.00 47.91 217 SER A CA 1
ATOM 1732 C C . SER A 1 217 ? 44.551 32.514 -36.608 1.00 47.91 217 SER A C 1
ATOM 1734 O O . SER A 1 217 ? 44.054 32.451 -35.487 1.00 47.91 217 SER A O 1
ATOM 1736 N N . SER A 1 218 ? 45.353 31.564 -37.081 1.00 38.38 218 SER A N 1
ATOM 1737 C CA . SER A 1 218 ? 46.244 30.804 -36.208 1.00 38.38 218 SER A CA 1
ATOM 1738 C C . SER A 1 218 ? 47.374 30.232 -37.053 1.00 38.38 218 SER A C 1
ATOM 1740 O O . SER A 1 218 ? 47.371 29.082 -37.485 1.00 38.38 218 SER A O 1
ATOM 1742 N N . THR A 1 219 ? 48.330 31.108 -37.344 1.00 44.88 219 THR A N 1
ATOM 1743 C CA . THR A 1 219 ? 49.683 30.715 -37.722 1.00 44.88 219 THR A CA 1
ATOM 1744 C C . THR A 1 219 ? 50.533 30.836 -36.462 1.00 44.88 219 THR A C 1
ATOM 1746 O O . THR A 1 219 ? 50.441 31.845 -35.769 1.00 44.88 219 THR A O 1
ATOM 1749 N N . HIS A 1 220 ? 51.374 29.826 -36.232 1.00 38.50 220 HIS A N 1
ATOM 1750 C CA . HIS A 1 220 ? 52.417 29.716 -35.202 1.00 38.50 220 HIS A CA 1
ATOM 1751 C C . HIS A 1 220 ? 52.014 29.223 -33.806 1.00 38.50 220 HIS A C 1
ATOM 1753 O O . HIS A 1 220 ? 51.788 29.986 -32.875 1.00 38.50 220 HIS A O 1
ATOM 1759 N N . SER A 1 221 ? 52.090 27.895 -33.670 1.00 46.03 221 SER A N 1
ATOM 1760 C CA . SER A 1 221 ? 52.605 27.232 -32.473 1.00 46.03 221 SER A CA 1
ATOM 1761 C C . SER A 1 221 ? 54.116 27.032 -32.645 1.00 46.03 221 SER A C 1
ATOM 1763 O O . SER A 1 221 ? 54.541 26.490 -33.668 1.00 46.03 221 SER A O 1
ATOM 1765 N N . TYR A 1 222 ? 54.893 27.440 -31.645 1.00 41.41 222 TYR A N 1
ATOM 1766 C CA . TYR A 1 222 ? 55.999 26.654 -31.097 1.00 41.41 222 TYR A CA 1
ATOM 1767 C C . TYR A 1 222 ? 55.698 26.468 -29.615 1.00 41.41 222 TYR A C 1
ATOM 1769 O O . TYR A 1 222 ? 55.255 27.464 -28.998 1.00 41.41 222 TYR A O 1
#

InterPro domains:
  IPR039008 Intermediate filament, rod domain [PF00038] (14-158)
  IPR039008 Intermediate filament, rod domain [PS51842] (1-222)
  IPR039008 Intermediate filament, rod domain [SM01391] (1-160)
  IPR050405 Intermediate filament structural protein [PTHR45652] (14-158)

pLDDT: mean 79.48, std 21.27, range [35.28, 98.81]

Sequence (222 aa):
MCAANSTFCCPGRQELRDLQVNMENQQVQQVEVEATVKPELTAALRDIRAQYESIAAKNLQEAEEWYKSKYADLSDAANRNHEALRQAKQEMNESRRQIQSLTCEVDGLRGTNEALLRQLRELEEQFALEAGGYQAGNARLEEELRQLKEEMARHLREISVPIHSFASFGIKTTLPEVEPPQDSHSRKMVLIKTIETRDGEVVTESQKEQRSELDKSSTHSY

Solvent-accessible surface area (backbone atoms only — not comparable to full-atom values): 13100 Å² total; per-residue (Å²): 132,85,89,77,94,75,83,69,80,50,65,68,63,53,50,50,47,54,50,48,52,49,49,51,50,50,52,51,49,52,50,51,49,53,65,52,49,55,60,51,54,54,47,54,53,50,51,52,48,52,50,50,51,53,51,52,52,50,54,51,50,54,49,51,52,50,49,50,52,53,48,49,54,51,50,52,50,50,51,54,50,52,49,51,53,51,49,53,54,50,52,54,52,49,54,52,49,50,52,52,52,52,50,53,51,52,54,50,51,50,52,52,49,54,51,51,56,49,52,50,50,55,48,53,53,50,51,52,52,52,52,50,51,52,52,53,50,49,54,51,53,53,48,54,52,50,52,51,50,53,52,51,54,48,53,52,48,65,62,46,50,58,51,58,68,50,55,73,58,83,71,94,73,86,80,81,87,78,80,77,83,77,84,76,80,80,78,53,76,46,78,50,73,54,75,48,68,58,99,89,41,82,77,49,82,49,77,50,82,45,81,60,82,83,77,91,80,84,81,82,87,132

Mean predicted aligned error: 19.05 Å

Radius of gyration: 72.91 Å; Cα contacts (8 Å, |Δi|>4): 42; chains: 1; bounding box: 148×41×207 Å

=== Feature glossary ===
Legend for the data blocks above and below:

— What the protein is —

The amino-acid sequence is the protein's primary structure: the linear order of residues from the N-terminus to the C-terminus, written in one-letter code. Everything else here — the 3D coordinates, the secondary structure, the domain annotations — is ultimately a consequence of this string.

Functional annotations link the protein to curated databases. InterPro entries identify conserved domains and families by matching the sequence against member-database signatures (Pfam, PROSITE, CDD, …). Gene Ontology (GO) terms describe molecular function, biological process, and cellular component in a controlled vocabulary. CATH places the structure in a hierarchical fold classification (Class/Architecture/Topology/Homologous-superfamily). The organism is the source species.

— Where its atoms are —

Atomic coordinates in PDBx/mmCIF format — the same representation the Protein Data Bank distributes. Each line of the _atom_site loop places one backbone atom in Cartesian space (units: ångströms, origin: arbitrary).

The six renders are orthographic views along the three Cartesian axes in both directions. Representation (cartoon, sticks, or surface) and color scheme (sequence-rainbow or by-chain) vary across proteins so the training set covers all the common visualization conventions.

— Local backbone conformation —

Eight-state secondary structure (DSSP): H is the canonical α-helix, G the tighter 3₁₀-helix, I the wider π-helix; E/B are β-structure, T and S are turns and bends, and '-' is everything else. DSSP derives these from the pattern of main-chain N–H···O=C hydrogen bonds, not from the sequence.

Three-state secondary structure (P-SEA) collapses the eight DSSP classes into helix (a), strand (b), and coil (c). P-SEA assigns these from Cα geometry alone — distances and angles — without requiring backbone oxygens, so it works on any Cα trace.

φ (phi) and ψ (psi) are the two rotatable backbone dihedrals per residue: φ is the C(i-1)–N–Cα–C torsion, ψ is the N–Cα–C–N(i+1) torsion, both in degrees on (−180°, 180°]. α-helical residues cluster near (−60°, −45°); β-strand residues near (−120°, +130°). A Ramachandran plot is simply a scatter of (φ, ψ) for every residue.

— Global shape and packing —

The geometric summary reports three shape descriptors. Rg (radius of gyration) measures how spread out the Cα atoms are about their centre of mass; compact globular proteins have small Rg, elongated or unfolded ones large. Cα contacts (<8 Å, |i−j|>4) count long-range residue pairs in spatial proximity — high for tightly packed folds, near zero for rods or random coil. The bounding-box extents give the protein's footprint along x, y, z in Å.

SASA measures how much of the protein is reachable by solvent. It is computed by rolling a water-sized probe over the atomic surface and summing the exposed area (Å²). Per-residue SASA distinguishes core (buried, low SASA) from surface (exposed, high SASA) residues; total SASA is a whole-molecule size measure.

Plot images: a contact map (which residues are close in 3D, as an N×N binary image), a Ramachandran scatter (backbone torsion angles, revealing secondary-structure composition at a glance), and — for AlphaFold structures — a PAE heatmap (pairwise prediction confidence).

— Structural neighborhood —

A 3Di character summarizes, for each residue, the relative orientation of the Cα frame of its nearest spatial neighbor. Because it encodes fold topology rather than chemistry, 3Di alignments detect remote structural similarity that sequence alignment misses.

The Foldseek neighbor list gives the closest experimentally determined structures in the PDB, ranked by structural alignment. TM-score near 1 means near-identical fold; near 0.3 means only rough topology match. This is how one finds what a novel AlphaFold prediction most resembles in the solved-structure universe.

— Confidence and disorder —

For AlphaFold models, the B-factor field carries pLDDT — the model's own estimate of local accuracy on a 0–100 scale. Regions with pLDDT<50 should be treated as essentially unmodeled; they often correspond to intrinsically disordered segments.

Crystallographic B-factors measure how much each atom's electron density is smeared out, in Å². They rise in mobile loops and surface residues and fall in the buried interior. In AlphaFold models this column is repurposed to hold pLDDT instead.

Predicted Aligned Error (PAE) is an AlphaFold confidence matrix: entry (i, j) is the expected error in the position of residue j, in ångströms, when the prediction is superimposed on the true structure at residue i. Low PAE within a block of residues means that block is internally rigid and well-predicted; high PAE between two blocks means their relative placement is uncertain even if each block individually is confident.